Protein AF-A0A932WVR6-F1 (afdb_monomer_lite)

Radius of gyration: 29.03 Å; chains: 1; bounding box: 60×65×98 Å

Structure (mmCIF, N/CA/C/O backbone):
data_AF-A0A932WVR6-F1
#
_entry.id   AF-A0A932WVR6-F1
#
loop_
_atom_site.group_PDB
_atom_site.id
_atom_site.type_symbol
_atom_site.label_atom_id
_atom_site.label_alt_id
_atom_site.label_comp_id
_atom_site.label_asym_id
_atom_site.label_entity_id
_atom_site.label_seq_id
_atom_site.pdbx_PDB_ins_code
_atom_site.Cartn_x
_atom_site.Cartn_y
_atom_site.Cartn_z
_atom_site.occupancy
_atom_site.B_iso_or_equiv
_atom_site.auth_seq_id
_atom_site.auth_comp_id
_atom_site.auth_asym_id
_atom_site.auth_atom_id
_atom_site.pdbx_PDB_model_num
ATOM 1 N N . MET A 1 1 ? 18.667 1.921 -13.190 1.00 53.38 1 MET A N 1
ATOM 2 C CA . MET A 1 1 ? 18.224 1.154 -12.006 1.00 53.38 1 MET A CA 1
ATOM 3 C C . MET A 1 1 ? 18.936 1.727 -10.796 1.00 53.38 1 MET A C 1
ATOM 5 O O . MET A 1 1 ? 20.149 1.883 -10.899 1.00 53.38 1 MET A O 1
ATOM 9 N N . PRO A 1 2 ? 18.222 2.074 -9.715 1.00 56.53 2 PRO A N 1
ATOM 10 C CA . PRO A 1 2 ? 18.855 2.521 -8.479 1.00 56.53 2 PRO A CA 1
ATOM 11 C C . PRO A 1 2 ? 19.775 1.428 -7.937 1.00 56.53 2 PRO A C 1
ATOM 13 O O . PRO A 1 2 ? 19.520 0.239 -8.144 1.00 56.53 2 PRO A O 1
ATOM 16 N N . ASP A 1 3 ? 20.843 1.837 -7.265 1.00 74.94 3 ASP A N 1
ATOM 17 C CA . ASP A 1 3 ? 21.769 0.916 -6.619 1.00 74.94 3 ASP A CA 1
ATOM 18 C C . ASP A 1 3 ? 21.007 0.084 -5.561 1.00 74.94 3 ASP A C 1
ATOM 20 O O . ASP A 1 3 ? 20.320 0.667 -4.712 1.00 74.94 3 ASP A O 1
ATOM 24 N N . PRO A 1 4 ? 21.080 -1.261 -5.588 1.00 70.38 4 PRO A N 1
ATOM 25 C CA . PRO A 1 4 ? 20.422 -2.109 -4.592 1.00 70.38 4 PRO A CA 1
ATOM 26 C C . PRO A 1 4 ? 20.816 -1.760 -3.149 1.00 70.38 4 PRO A C 1
ATOM 28 O O . PRO A 1 4 ? 20.005 -1.935 -2.236 1.00 70.38 4 PRO A O 1
ATOM 31 N N . VAL A 1 5 ? 22.019 -1.220 -2.933 1.00 74.00 5 VAL A N 1
ATOM 32 C CA . VAL A 1 5 ? 22.480 -0.776 -1.611 1.00 74.00 5 VAL A CA 1
ATOM 33 C C . VAL A 1 5 ? 21.670 0.427 -1.118 1.00 74.00 5 VAL A C 1
ATOM 35 O O . VAL A 1 5 ? 21.310 0.487 0.060 1.00 74.00 5 VAL A O 1
ATOM 38 N N . LEU A 1 6 ? 21.316 1.359 -2.008 1.00 67.69 6 LEU A N 1
ATOM 39 C CA . LEU A 1 6 ? 20.491 2.521 -1.658 1.00 67.69 6 LEU A CA 1
ATOM 40 C C . LEU A 1 6 ? 19.065 2.102 -1.287 1.00 67.69 6 LEU A C 1
ATOM 42 O O . LEU A 1 6 ? 18.515 2.614 -0.313 1.00 67.69 6 LEU A O 1
ATOM 46 N N . PHE A 1 7 ? 18.499 1.121 -1.993 1.00 66.38 7 PHE A N 1
ATOM 47 C CA . PHE A 1 7 ? 17.192 0.556 -1.645 1.00 66.38 7 PHE A CA 1
ATOM 48 C C . PHE A 1 7 ? 17.199 -0.142 -0.283 1.00 66.38 7 PHE A C 1
ATOM 50 O O . PHE A 1 7 ? 16.292 0.071 0.520 1.00 66.38 7 PHE A O 1
ATOM 57 N N . ALA A 1 8 ? 18.227 -0.945 0.004 1.00 70.56 8 ALA A N 1
ATOM 58 C CA . ALA A 1 8 ? 18.354 -1.612 1.297 1.00 70.56 8 ALA A CA 1
ATOM 59 C C . ALA A 1 8 ? 18.471 -0.595 2.446 1.00 70.56 8 ALA A C 1
ATOM 61 O O . ALA A 1 8 ? 17.771 -0.716 3.452 1.00 70.56 8 ALA A O 1
ATOM 62 N N . LYS A 1 9 ? 19.289 0.451 2.263 1.00 72.75 9 LYS A N 1
ATOM 63 C CA . LYS A 1 9 ? 19.462 1.539 3.239 1.00 72.75 9 LYS A CA 1
ATOM 64 C C . LYS A 1 9 ? 18.160 2.302 3.491 1.00 72.75 9 LYS A C 1
ATOM 66 O O . LYS A 1 9 ? 17.855 2.674 4.624 1.00 72.75 9 LYS A O 1
ATOM 71 N N . ALA A 1 10 ? 17.381 2.514 2.440 1.00 66.06 10 ALA A N 1
ATOM 72 C CA . ALA A 1 10 ? 16.089 3.162 2.536 1.00 66.06 10 ALA A CA 1
ATOM 73 C C . ALA A 1 10 ? 15.056 2.329 3.296 1.00 66.06 10 ALA A C 1
ATOM 75 O O . ALA A 1 10 ? 14.390 2.843 4.193 1.00 66.06 10 ALA A O 1
ATOM 76 N N . MET A 1 11 ? 14.971 1.035 2.981 1.00 69.56 11 MET A N 1
ATOM 77 C CA . MET A 1 11 ? 14.096 0.096 3.681 1.00 69.56 11 MET A CA 1
ATOM 78 C C . MET A 1 11 ? 14.458 0.007 5.165 1.00 69.56 11 MET A C 1
ATOM 80 O O . MET A 1 11 ? 13.567 0.041 6.014 1.00 69.56 11 MET A O 1
ATOM 84 N N . SER A 1 12 ? 15.755 -0.033 5.501 1.00 70.31 12 SER A N 1
ATOM 85 C CA . SER A 1 12 ? 16.186 -0.042 6.901 1.00 70.31 12 SER A CA 1
ATOM 86 C C . SER A 1 12 ? 15.841 1.263 7.616 1.00 70.31 12 SER A C 1
ATOM 88 O O . SER A 1 12 ? 15.356 1.226 8.742 1.00 70.31 12 SER A O 1
ATOM 90 N N . ALA A 1 13 ? 16.036 2.417 6.969 1.00 71.50 13 ALA A N 1
ATOM 91 C CA . ALA A 1 13 ? 15.718 3.712 7.567 1.00 71.50 13 ALA A CA 1
ATOM 92 C C . ALA A 1 13 ? 14.209 3.877 7.811 1.00 71.50 13 ALA A C 1
ATOM 94 O O . ALA A 1 13 ? 13.805 4.281 8.901 1.00 71.50 13 ALA A O 1
ATOM 95 N N . ALA A 1 14 ? 13.379 3.502 6.833 1.00 64.62 14 ALA A N 1
ATOM 96 C CA . ALA A 1 14 ? 11.925 3.515 6.967 1.00 64.62 14 ALA A CA 1
ATOM 97 C C . ALA A 1 14 ? 11.450 2.552 8.069 1.00 64.62 14 ALA A C 1
ATOM 99 O O . ALA A 1 14 ? 10.631 2.930 8.908 1.00 64.62 14 ALA A O 1
ATOM 100 N N . GLY A 1 15 ? 12.019 1.342 8.126 1.00 68.06 15 GLY A N 1
ATOM 101 C CA . GLY A 1 15 ? 11.718 0.359 9.168 1.00 68.06 15 GLY A CA 1
ATOM 102 C C . GLY A 1 15 ? 12.066 0.857 10.573 1.00 68.06 15 GLY A C 1
ATOM 103 O O . GLY A 1 15 ? 11.244 0.745 11.483 1.00 68.06 15 GLY A O 1
ATOM 104 N N . VAL A 1 16 ? 13.243 1.470 10.745 1.00 73.44 16 VAL A N 1
ATOM 105 C CA . VAL A 1 16 ? 13.668 2.061 12.026 1.00 73.44 16 VAL A CA 1
ATOM 106 C C . VAL A 1 16 ? 12.760 3.226 12.426 1.00 73.44 16 VAL A C 1
ATOM 108 O O . VAL A 1 16 ? 12.344 3.295 13.582 1.00 73.44 16 VAL A O 1
ATOM 111 N N . ALA A 1 17 ? 12.394 4.106 11.488 1.00 69.19 17 ALA A N 1
ATOM 112 C CA . ALA A 1 17 ? 11.488 5.223 11.759 1.00 69.19 17 ALA A CA 1
ATOM 113 C C . ALA A 1 17 ? 10.092 4.740 12.193 1.00 69.19 17 ALA A C 1
ATOM 115 O O . ALA A 1 17 ? 9.565 5.217 13.200 1.00 69.19 17 ALA A O 1
ATOM 116 N N . CYS A 1 18 ? 9.522 3.750 11.495 1.00 63.56 18 CYS A N 1
ATOM 117 C CA . CYS A 1 18 ? 8.261 3.117 11.887 1.00 63.56 18 CYS A CA 1
ATOM 118 C C . CYS A 1 18 ? 8.351 2.474 13.276 1.00 63.56 18 CYS A C 1
ATOM 120 O O . CYS A 1 18 ? 7.469 2.696 14.106 1.00 63.56 18 CYS A O 1
ATOM 122 N N . ALA A 1 19 ? 9.412 1.710 13.548 1.00 67.50 19 ALA A N 1
ATOM 123 C CA . ALA A 1 19 ? 9.608 1.061 14.842 1.00 67.50 19 ALA A CA 1
ATOM 124 C C . ALA A 1 19 ? 9.711 2.085 15.985 1.00 67.50 19 ALA A C 1
ATOM 126 O O . ALA A 1 19 ? 9.076 1.903 17.023 1.00 67.50 19 ALA A O 1
ATOM 127 N N . ALA A 1 20 ? 10.444 3.183 15.780 1.00 73.81 20 ALA A N 1
ATOM 128 C CA . ALA A 1 20 ? 10.580 4.257 16.761 1.00 73.81 20 ALA A CA 1
ATOM 129 C C . ALA A 1 20 ? 9.245 4.972 17.037 1.00 73.81 20 ALA A C 1
ATOM 131 O O . ALA A 1 20 ? 8.898 5.196 18.196 1.00 73.81 20 ALA A O 1
ATOM 132 N N . LEU A 1 21 ? 8.466 5.276 15.993 1.00 66.44 21 LEU A N 1
ATOM 133 C CA . LEU A 1 21 ? 7.131 5.878 16.120 1.00 66.44 21 LEU A CA 1
ATOM 134 C C . LEU A 1 21 ? 6.168 4.981 16.889 1.00 66.44 21 LEU A C 1
ATOM 136 O O . LEU A 1 21 ? 5.463 5.438 17.784 1.00 66.44 21 LEU A O 1
ATOM 140 N N . ILE A 1 22 ? 6.157 3.695 16.558 1.00 65.75 22 ILE A N 1
ATOM 141 C CA . ILE A 1 22 ? 5.319 2.719 17.243 1.00 65.75 22 ILE A CA 1
ATOM 142 C C . ILE A 1 22 ? 5.739 2.588 18.710 1.00 65.75 22 ILE A C 1
ATOM 144 O O . ILE A 1 22 ? 4.880 2.609 19.589 1.00 65.75 22 ILE A O 1
ATOM 148 N N . ALA A 1 23 ? 7.042 2.499 18.991 1.00 70.44 23 ALA A N 1
ATOM 149 C CA . ALA A 1 23 ? 7.550 2.455 20.358 1.00 70.44 23 ALA A CA 1
ATOM 150 C C . ALA A 1 23 ? 7.129 3.705 21.150 1.00 70.44 23 ALA A C 1
ATOM 152 O O . ALA A 1 23 ? 6.672 3.581 22.284 1.00 70.44 23 ALA A O 1
ATOM 153 N N . ALA A 1 24 ? 7.194 4.889 20.536 1.00 74.38 24 ALA A N 1
ATOM 154 C CA . ALA A 1 24 ? 6.732 6.137 21.141 1.00 74.38 24 ALA A CA 1
ATOM 155 C C . ALA A 1 24 ? 5.212 6.165 21.392 1.00 74.38 24 ALA A C 1
ATOM 157 O O . ALA A 1 24 ? 4.759 6.746 22.373 1.00 74.38 24 ALA A O 1
ATOM 158 N N . LEU A 1 25 ? 4.406 5.518 20.545 1.00 66.25 25 LEU A N 1
ATOM 159 C CA . LEU A 1 25 ? 2.962 5.397 20.771 1.00 66.25 25 LEU A CA 1
ATOM 160 C C . LEU A 1 25 ? 2.634 4.404 21.895 1.00 66.25 25 LEU A C 1
ATOM 162 O O . LEU A 1 25 ? 1.700 4.639 22.659 1.00 66.25 25 LEU A O 1
ATOM 166 N N . LEU A 1 26 ? 3.413 3.327 22.033 1.00 68.88 26 LEU A N 1
ATOM 167 C CA . LEU A 1 26 ? 3.235 2.324 23.089 1.00 68.88 26 LEU A CA 1
ATOM 168 C C . LEU A 1 26 ? 3.606 2.845 24.485 1.00 68.88 26 LEU A C 1
ATOM 170 O O . LEU A 1 26 ? 3.077 2.349 25.480 1.00 68.88 26 LEU A O 1
ATOM 174 N N . THR A 1 27 ? 4.480 3.850 24.593 1.00 78.12 27 THR A N 1
ATOM 175 C CA . THR A 1 27 ? 4.815 4.460 25.892 1.00 78.12 27 THR A CA 1
ATOM 176 C C . THR A 1 27 ? 3.699 5.356 26.436 1.00 78.12 27 THR A C 1
ATOM 178 O O . THR A 1 27 ? 3.679 5.653 27.636 1.00 78.12 27 THR A O 1
ATOM 181 N N . TRP A 1 28 ? 2.715 5.737 25.613 1.00 70.25 28 TRP A N 1
ATOM 182 C CA . TRP A 1 28 ? 1.554 6.495 26.072 1.00 70.25 28 TRP A CA 1
ATOM 183 C C . TRP A 1 28 ? 0.502 5.589 26.725 1.00 70.25 28 TRP A C 1
ATOM 185 O O . TRP A 1 28 ? -0.369 5.019 26.080 1.00 70.25 28 TRP A O 1
ATOM 195 N N . LYS A 1 29 ? 0.542 5.519 28.061 1.00 66.56 29 LYS A N 1
ATOM 196 C CA . LYS A 1 29 ? -0.301 4.659 28.918 1.00 66.56 29 LYS A CA 1
ATOM 197 C C . LYS A 1 29 ? -1.814 4.969 28.942 1.00 66.56 29 LYS A C 1
ATOM 199 O O . LYS A 1 29 ? -2.512 4.472 29.822 1.00 66.56 29 LYS A O 1
ATOM 204 N N . LYS A 1 30 ? -2.352 5.807 28.050 1.00 73.56 30 LYS A N 1
ATOM 205 C CA . LYS A 1 30 ? -3.787 6.151 28.069 1.00 73.56 30 LYS A CA 1
ATOM 206 C C . LYS A 1 30 ? -4.572 5.196 27.162 1.00 73.56 30 LYS A C 1
ATOM 208 O O . LYS A 1 30 ? -4.149 5.003 26.025 1.00 73.56 30 LYS A O 1
ATOM 213 N N . PRO A 1 31 ? -5.722 4.647 27.603 1.00 62.12 31 PRO A N 1
ATOM 214 C CA . PRO A 1 31 ? -6.572 3.828 26.746 1.00 62.12 31 PRO A CA 1
ATOM 215 C C . PRO A 1 31 ? -7.076 4.689 25.582 1.00 62.12 31 PRO A C 1
ATOM 217 O O . PRO A 1 31 ? -7.923 5.570 25.740 1.00 62.12 31 PRO A O 1
ATOM 220 N N . ALA A 1 32 ? -6.482 4.496 24.410 1.00 66.81 32 ALA A N 1
ATOM 221 C CA . ALA A 1 32 ? -6.856 5.202 23.200 1.00 66.81 32 ALA A CA 1
ATOM 222 C C . ALA A 1 32 ? -8.046 4.480 22.557 1.00 66.81 32 ALA A C 1
ATOM 224 O O . ALA A 1 32 ? -7.969 3.291 22.262 1.00 66.81 32 ALA A O 1
ATOM 225 N N . GLY A 1 33 ? -9.153 5.195 22.332 1.00 79.50 33 GLY A N 1
ATOM 226 C CA . GLY A 1 33 ? -10.259 4.666 21.531 1.00 79.50 33 GLY A CA 1
ATOM 227 C C . GLY A 1 33 ? -9.806 4.317 20.106 1.00 79.50 33 GLY A C 1
ATOM 228 O O . GLY A 1 33 ? -8.841 4.898 19.604 1.00 79.50 33 GLY A O 1
ATOM 229 N N . ALA A 1 34 ? -10.526 3.410 19.437 1.00 75.19 34 ALA A N 1
ATOM 230 C CA . ALA A 1 34 ? -10.179 2.881 18.108 1.00 75.19 34 ALA A CA 1
ATOM 231 C C . ALA A 1 34 ? -9.923 3.964 17.036 1.00 75.19 34 ALA A C 1
ATOM 233 O O . ALA A 1 34 ? -9.084 3.798 16.151 1.00 75.19 34 ALA A O 1
ATOM 234 N N . LEU A 1 35 ? -10.602 5.111 17.136 1.00 79.94 35 LEU A N 1
ATOM 235 C CA . LEU A 1 35 ? -10.372 6.239 16.234 1.00 79.94 35 LEU A CA 1
ATOM 236 C C . LEU A 1 35 ? -8.988 6.876 16.446 1.00 79.94 35 LEU A C 1
ATOM 238 O O . LEU A 1 35 ? -8.297 7.184 15.480 1.00 79.94 35 LEU A O 1
ATOM 242 N N . ARG A 1 36 ? -8.551 7.047 17.702 1.00 80.44 36 ARG A N 1
ATOM 243 C CA . ARG A 1 36 ? -7.244 7.645 18.024 1.00 80.44 36 ARG A CA 1
ATOM 244 C C . ARG A 1 36 ? -6.095 6.764 17.558 1.00 80.44 36 ARG A C 1
ATOM 246 O O . ARG A 1 36 ? -5.129 7.287 17.012 1.00 80.44 36 ARG A O 1
ATOM 253 N N . THR A 1 37 ? -6.201 5.452 17.758 1.00 77.88 37 THR A N 1
ATOM 254 C CA . THR A 1 37 ? -5.181 4.506 17.287 1.00 77.88 37 THR A CA 1
ATOM 255 C C . THR A 1 37 ? -5.092 4.509 15.764 1.00 77.88 37 THR A C 1
ATOM 257 O O . THR A 1 37 ? -3.989 4.528 15.225 1.00 77.88 37 THR A O 1
ATOM 260 N N . SER A 1 38 ? -6.230 4.592 15.073 1.00 79.81 38 SER A N 1
ATOM 261 C CA . SER A 1 38 ? -6.277 4.666 13.608 1.00 79.81 38 SER A CA 1
ATOM 262 C C . SER A 1 38 ? -5.669 5.964 13.073 1.00 79.81 38 SER A C 1
ATOM 264 O O . SER A 1 38 ? -4.825 5.920 12.182 1.00 79.81 38 SER A O 1
ATOM 266 N N . VAL A 1 39 ? -6.001 7.117 13.667 1.00 82.06 39 VAL A N 1
ATOM 267 C CA . VAL A 1 39 ? -5.382 8.406 13.307 1.00 82.06 39 VAL A CA 1
ATOM 268 C C . VAL A 1 39 ? -3.874 8.378 13.555 1.00 82.06 39 VAL A C 1
ATOM 270 O O . VAL A 1 39 ? -3.107 8.785 12.686 1.00 82.06 39 VAL A O 1
ATOM 273 N N . ALA A 1 40 ? -3.431 7.858 14.703 1.00 81.25 40 ALA A N 1
ATOM 274 C CA . ALA A 1 40 ? -2.008 7.719 15.003 1.00 81.25 40 ALA A CA 1
ATOM 275 C C . ALA A 1 40 ? -1.298 6.818 13.980 1.00 81.25 40 ALA A C 1
ATOM 277 O O . ALA A 1 40 ? -0.191 7.134 13.545 1.00 81.25 40 ALA A O 1
ATOM 278 N N . HIS A 1 41 ? -1.954 5.741 13.541 1.00 77.38 41 HIS A N 1
ATOM 279 C CA . HIS A 1 41 ? -1.432 4.861 12.504 1.00 77.38 41 HIS A CA 1
ATOM 280 C C . HIS A 1 41 ? -1.295 5.585 11.156 1.00 77.38 41 HIS A C 1
ATOM 282 O O . HIS A 1 41 ? -0.214 5.566 10.566 1.00 77.38 41 HIS A O 1
ATOM 288 N N . CYS A 1 42 ? -2.327 6.306 10.709 1.00 81.25 42 CYS A N 1
ATOM 289 C CA . CYS A 1 42 ? -2.268 7.116 9.489 1.00 81.25 42 CYS A CA 1
ATOM 290 C C . CYS A 1 42 ? -1.150 8.168 9.552 1.00 81.25 42 CYS A C 1
ATOM 292 O O . CYS A 1 42 ? -0.377 8.297 8.604 1.00 81.25 42 CYS A O 1
ATOM 294 N N . LEU A 1 43 ? -1.011 8.875 10.679 1.00 82.56 43 LEU A N 1
ATOM 295 C CA . LEU A 1 43 ? 0.066 9.849 10.879 1.00 82.56 43 LEU A CA 1
ATOM 296 C C . LEU A 1 43 ? 1.445 9.187 10.836 1.00 82.56 43 LEU A C 1
ATOM 298 O O . LEU A 1 43 ? 2.360 9.724 10.214 1.00 82.56 43 LEU A O 1
ATOM 302 N N . SER A 1 44 ? 1.590 8.005 11.442 1.00 78.06 44 SER A N 1
ATOM 303 C CA . SER A 1 44 ? 2.847 7.256 11.410 1.00 78.06 44 SER A CA 1
ATOM 304 C C . SER A 1 44 ? 3.225 6.814 9.992 1.00 78.06 44 SER A C 1
ATOM 306 O O . SER A 1 44 ? 4.393 6.917 9.627 1.00 78.06 44 SER A O 1
ATOM 308 N N . LEU A 1 45 ? 2.249 6.410 9.168 1.00 77.00 45 LEU A N 1
ATOM 309 C CA . LEU A 1 45 ? 2.461 6.049 7.763 1.00 77.00 45 LEU A CA 1
ATOM 310 C C . LEU A 1 45 ? 2.902 7.255 6.930 1.00 77.00 45 LEU A C 1
ATOM 312 O O . LEU A 1 45 ? 3.875 7.161 6.185 1.00 77.00 45 LEU A O 1
ATOM 316 N N . VAL A 1 46 ? 2.220 8.394 7.083 1.00 81.75 46 VAL A N 1
ATOM 317 C CA . VAL A 1 46 ? 2.571 9.635 6.375 1.00 81.75 46 VAL A CA 1
ATOM 318 C C . VAL A 1 46 ? 3.970 10.099 6.773 1.00 81.75 46 VAL A C 1
ATOM 320 O O . VAL A 1 46 ? 4.782 10.427 5.909 1.00 81.75 46 VAL A O 1
ATOM 323 N N . LEU A 1 47 ? 4.292 10.078 8.067 1.00 81.38 47 LEU A N 1
ATOM 324 C CA . LEU A 1 47 ? 5.606 10.491 8.551 1.00 81.38 47 LEU A CA 1
ATOM 325 C C . LEU A 1 47 ? 6.712 9.540 8.075 1.00 81.38 47 LEU A C 1
ATOM 327 O O . LEU A 1 47 ? 7.747 10.002 7.597 1.00 81.38 47 LEU A O 1
ATOM 331 N N . ALA A 1 48 ? 6.482 8.226 8.131 1.00 76.75 48 ALA A N 1
ATOM 332 C CA . ALA A 1 48 ? 7.416 7.234 7.605 1.00 76.75 48 ALA A CA 1
ATOM 333 C C . ALA A 1 48 ? 7.650 7.409 6.097 1.00 76.75 48 ALA A C 1
ATOM 335 O O . ALA A 1 48 ? 8.790 7.314 5.644 1.00 76.75 48 ALA A O 1
ATOM 336 N N . MET A 1 49 ? 6.603 7.730 5.331 1.00 79.38 49 MET A N 1
ATOM 337 C CA . MET A 1 49 ? 6.719 8.054 3.910 1.00 79.38 49 MET A CA 1
ATOM 338 C C . MET A 1 49 ? 7.583 9.300 3.689 1.00 79.38 49 MET A C 1
ATOM 340 O O . MET A 1 49 ? 8.515 9.243 2.893 1.00 79.38 49 MET A O 1
ATOM 344 N N . VAL A 1 50 ? 7.316 10.408 4.389 1.00 82.88 50 VAL A N 1
ATOM 345 C CA . VAL A 1 50 ? 8.090 11.656 4.242 1.00 82.88 50 VAL A CA 1
ATOM 346 C C . VAL A 1 50 ? 9.565 11.428 4.574 1.00 82.88 50 VAL A C 1
ATOM 348 O O . VAL A 1 50 ? 10.439 11.824 3.802 1.00 82.88 50 VAL A O 1
ATOM 351 N N . VAL A 1 51 ? 9.849 10.738 5.683 1.00 79.88 51 VAL A N 1
ATOM 352 C CA . VAL A 1 51 ? 11.218 10.387 6.088 1.00 79.88 51 VAL A CA 1
ATOM 353 C C . VAL A 1 51 ? 11.872 9.466 5.057 1.00 79.88 51 VAL A C 1
ATOM 355 O O . VAL A 1 51 ? 13.017 9.699 4.676 1.00 79.88 51 VAL A O 1
ATOM 358 N N . GLY A 1 52 ? 11.151 8.458 4.562 1.00 75.19 52 GLY A N 1
ATOM 359 C CA . GLY A 1 52 ? 11.627 7.562 3.511 1.00 75.19 52 GLY A CA 1
ATOM 360 C C . GLY A 1 52 ? 11.999 8.321 2.239 1.00 75.19 52 GLY A C 1
ATOM 361 O O . GLY A 1 52 ? 13.124 8.190 1.759 1.00 75.19 52 GLY A O 1
ATOM 362 N N . CYS A 1 53 ? 11.103 9.177 1.740 1.00 82.00 53 CYS A N 1
ATOM 363 C CA . CYS A 1 53 ? 11.350 10.018 0.570 1.00 82.00 53 CYS A CA 1
ATOM 364 C C . CYS A 1 53 ? 12.566 10.928 0.766 1.00 82.00 53 CYS A C 1
ATOM 366 O O . CYS A 1 53 ? 13.399 11.030 -0.134 1.00 82.00 53 CYS A O 1
ATOM 368 N N . TYR A 1 54 ? 12.708 11.534 1.948 1.00 85.25 54 TYR A N 1
ATOM 369 C CA . TYR A 1 54 ? 13.854 12.378 2.278 1.00 85.25 54 TYR A CA 1
ATOM 370 C C . TYR A 1 54 ? 15.174 11.591 2.274 1.00 85.25 54 TYR A C 1
ATOM 372 O O . TYR A 1 54 ? 16.133 11.994 1.617 1.00 85.25 54 TYR A O 1
ATOM 380 N N . VAL A 1 55 ? 15.220 10.432 2.941 1.00 79.25 55 VAL A N 1
ATOM 381 C CA . VAL A 1 55 ? 16.422 9.578 3.012 1.00 79.25 55 VAL A CA 1
ATOM 382 C C . VAL A 1 55 ? 16.823 9.053 1.634 1.00 79.25 55 VAL A C 1
ATOM 384 O O . VAL A 1 55 ? 18.010 8.999 1.314 1.00 79.25 55 VAL A O 1
ATOM 387 N N . LEU A 1 56 ? 15.843 8.686 0.810 1.00 73.75 56 LEU A N 1
ATOM 388 C CA . LEU A 1 56 ? 16.056 8.248 -0.568 1.00 73.75 56 LEU A CA 1
ATOM 389 C C . LEU A 1 56 ? 16.384 9.400 -1.525 1.00 73.75 56 LEU A C 1
ATOM 391 O O . LEU A 1 56 ? 16.751 9.134 -2.667 1.00 73.75 56 LEU A O 1
ATOM 395 N N . SER A 1 57 ? 16.234 10.656 -1.087 1.00 84.25 57 SER A N 1
ATOM 396 C CA . SER A 1 57 ? 16.257 11.832 -1.966 1.00 84.25 57 SER A CA 1
ATOM 397 C C . SER A 1 57 ? 15.314 11.671 -3.170 1.00 84.25 57 SER A C 1
ATOM 399 O O . SER A 1 57 ? 15.617 12.110 -4.281 1.00 84.25 57 SER A O 1
ATOM 401 N N . LEU A 1 58 ? 14.168 11.011 -2.953 1.00 82.75 58 LEU A N 1
ATOM 402 C CA . LEU A 1 58 ? 13.134 10.834 -3.968 1.00 82.75 58 LEU A CA 1
ATOM 403 C C . LEU A 1 58 ? 12.480 12.183 -4.239 1.00 82.75 58 LEU A C 1
ATOM 405 O O . LEU A 1 58 ? 11.819 12.766 -3.379 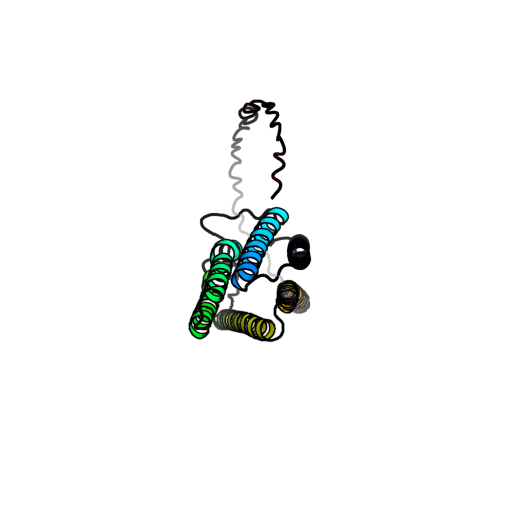1.00 82.75 58 LEU A O 1
ATOM 409 N N . THR A 1 59 ? 12.653 12.663 -5.461 1.00 89.25 59 THR A N 1
ATOM 410 C CA . THR A 1 59 ? 11.910 13.802 -5.984 1.00 89.25 59 THR A CA 1
ATOM 411 C C . THR A 1 59 ? 10.572 13.289 -6.494 1.00 89.25 59 THR A C 1
ATOM 413 O O . THR A 1 59 ? 10.498 12.612 -7.513 1.00 89.25 59 THR A O 1
ATOM 416 N N . LEU A 1 60 ? 9.508 13.578 -5.746 1.00 89.12 60 LEU A N 1
ATOM 417 C CA . LEU A 1 60 ? 8.139 13.311 -6.175 1.00 89.12 60 LEU A CA 1
ATOM 418 C C . LEU A 1 60 ? 7.779 14.297 -7.285 1.00 89.12 60 LEU A C 1
ATOM 420 O O . LEU A 1 60 ? 7.716 15.505 -7.050 1.00 89.12 60 LEU A O 1
ATOM 424 N N . HIS A 1 61 ? 7.550 13.783 -8.488 1.00 89.81 61 HIS A N 1
ATOM 425 C CA . HIS A 1 61 ? 7.164 14.604 -9.627 1.00 89.81 61 HIS A CA 1
ATOM 426 C C . HIS A 1 61 ? 5.642 14.670 -9.741 1.00 89.81 61 HIS A C 1
ATOM 428 O O . HIS A 1 61 ? 4.934 13.674 -9.578 1.00 89.81 61 HIS A O 1
ATOM 434 N N . TRP A 1 62 ? 5.137 15.860 -10.055 1.00 92.44 62 TRP A N 1
ATOM 435 C CA . TRP A 1 62 ? 3.753 16.059 -10.458 1.00 92.44 62 TRP A CA 1
ATOM 436 C C . TRP A 1 62 ? 3.735 16.600 -11.893 1.00 92.44 62 TRP A C 1
ATOM 438 O O . TRP A 1 62 ? 4.267 17.690 -12.114 1.00 92.44 62 TRP A O 1
ATOM 448 N N . PRO A 1 63 ? 3.160 15.881 -12.877 1.00 91.62 63 PRO A N 1
ATOM 449 C CA . PRO A 1 63 ? 2.429 14.609 -12.772 1.00 91.62 63 PRO A CA 1
ATOM 450 C C . PRO A 1 63 ? 3.341 13.386 -12.514 1.00 91.62 63 PRO A C 1
ATOM 452 O O . PRO A 1 63 ? 4.515 13.419 -12.886 1.00 91.62 63 PRO A O 1
ATOM 455 N N . PRO A 1 64 ? 2.818 12.293 -11.917 1.00 91.25 64 PRO A N 1
ATOM 456 C CA . PRO A 1 64 ? 3.626 11.135 -11.538 1.00 91.25 64 PRO A CA 1
ATOM 457 C C . PRO A 1 64 ? 4.063 10.326 -12.766 1.00 91.25 64 PRO A C 1
ATOM 459 O O . PRO A 1 64 ? 3.245 9.680 -13.434 1.00 91.25 64 PRO A O 1
ATOM 462 N N . GLN A 1 65 ? 5.362 10.345 -13.060 1.00 89.25 65 GLN A N 1
ATOM 463 C CA . GLN A 1 65 ? 5.907 9.706 -14.260 1.00 89.25 65 GLN A CA 1
ATOM 464 C C . GLN A 1 65 ? 6.204 8.223 -14.031 1.00 89.25 65 GLN A C 1
ATOM 466 O O . GLN A 1 65 ? 5.832 7.402 -14.870 1.00 89.25 65 GLN A O 1
ATOM 471 N N . ASP A 1 66 ? 6.775 7.871 -12.877 1.00 86.19 66 ASP A N 1
ATOM 472 C CA . ASP A 1 66 ? 7.161 6.497 -12.547 1.00 86.19 66 ASP A CA 1
ATOM 473 C C . ASP A 1 66 ? 6.058 5.745 -11.771 1.00 86.19 66 ASP A C 1
ATOM 475 O O . ASP A 1 66 ? 5.195 6.337 -11.116 1.00 86.19 66 ASP A O 1
ATOM 479 N N . GLY A 1 67 ? 6.090 4.413 -11.810 1.00 85.19 67 GLY A N 1
ATOM 480 C CA . GLY A 1 67 ? 5.212 3.559 -11.010 1.00 85.19 67 GLY A CA 1
ATOM 481 C C . GLY A 1 67 ? 5.406 3.777 -9.507 1.00 85.19 67 GLY A C 1
ATOM 482 O O . GLY A 1 67 ? 4.431 3.750 -8.756 1.00 85.19 67 GLY A O 1
ATOM 483 N N . LEU A 1 68 ? 6.639 4.068 -9.070 1.00 83.38 68 LEU A N 1
ATOM 484 C CA . LEU A 1 68 ? 6.932 4.405 -7.673 1.00 83.38 68 LEU A CA 1
ATOM 485 C C . LEU A 1 68 ? 6.254 5.714 -7.245 1.00 83.38 68 LEU A C 1
ATOM 487 O O . LEU A 1 68 ? 5.635 5.756 -6.182 1.00 83.38 68 LEU A O 1
ATOM 491 N N . ASP A 1 69 ? 6.300 6.749 -8.089 1.00 88.69 69 ASP A N 1
ATOM 492 C CA . ASP A 1 69 ? 5.630 8.025 -7.814 1.00 88.69 69 ASP A CA 1
ATOM 493 C C . ASP A 1 69 ? 4.125 7.816 -7.639 1.00 88.69 69 ASP A C 1
ATOM 495 O O . ASP A 1 69 ? 3.517 8.369 -6.728 1.00 88.69 69 ASP A O 1
ATOM 499 N N . ARG A 1 70 ? 3.512 6.959 -8.461 1.00 90.94 70 ARG A N 1
ATOM 500 C CA . ARG A 1 70 ? 2.074 6.650 -8.374 1.00 90.94 70 ARG A CA 1
ATOM 501 C C . ARG A 1 70 ? 1.724 5.813 -7.158 1.00 90.94 70 ARG A C 1
ATOM 503 O O . ARG A 1 70 ? 0.670 6.029 -6.560 1.00 90.94 70 ARG A O 1
ATOM 510 N N . LEU A 1 71 ? 2.593 4.881 -6.773 1.00 87.31 71 LEU A N 1
ATOM 511 C CA . LEU A 1 71 ? 2.437 4.146 -5.522 1.00 87.31 71 LEU A CA 1
ATOM 512 C C . LEU A 1 71 ? 2.366 5.125 -4.344 1.00 87.31 71 LEU A C 1
ATOM 514 O O . LEU A 1 71 ? 1.443 5.047 -3.538 1.00 87.31 71 LEU A O 1
ATOM 518 N N . LEU A 1 72 ? 3.315 6.060 -4.277 1.00 87.56 72 LEU A N 1
ATOM 519 C CA . LEU A 1 72 ? 3.460 6.995 -3.163 1.00 87.56 72 LEU A CA 1
ATOM 520 C C . LEU A 1 72 ? 2.417 8.121 -3.174 1.00 87.56 72 LEU A C 1
ATOM 522 O O . LEU A 1 72 ? 1.916 8.482 -2.114 1.00 87.56 72 LEU A O 1
ATOM 526 N N . LEU A 1 73 ? 2.068 8.668 -4.342 1.00 91.75 73 LEU A N 1
ATOM 527 C CA . LEU A 1 73 ? 1.139 9.801 -4.465 1.00 91.75 73 LEU A CA 1
ATOM 528 C C . LEU A 1 73 ? -0.330 9.393 -4.546 1.00 91.75 73 LEU A C 1
ATOM 530 O O . LEU A 1 73 ? -1.190 10.197 -4.201 1.00 91.75 73 LEU A O 1
ATOM 534 N N . ILE A 1 74 ? -0.637 8.190 -5.037 1.00 93.06 74 ILE A N 1
ATOM 535 C CA . ILE A 1 74 ? -2.021 7.783 -5.326 1.00 93.06 74 ILE A CA 1
ATOM 536 C C . ILE A 1 74 ? -2.423 6.603 -4.452 1.00 93.06 74 ILE A C 1
ATOM 538 O O . ILE A 1 74 ? -3.404 6.682 -3.713 1.00 93.06 74 ILE A O 1
ATOM 542 N N . VAL A 1 75 ? -1.670 5.503 -4.517 1.00 90.50 75 VAL A N 1
ATOM 543 C CA . VAL A 1 75 ? -2.068 4.256 -3.851 1.00 90.50 75 VAL A CA 1
ATOM 544 C C . VAL A 1 75 ? -1.952 4.390 -2.336 1.00 90.50 75 VAL A C 1
ATOM 546 O O . VAL A 1 75 ? -2.900 4.061 -1.629 1.00 90.50 75 VAL A O 1
ATOM 549 N N . LEU A 1 76 ? -0.833 4.903 -1.821 1.00 87.50 76 LEU A N 1
ATOM 550 C CA . LEU A 1 76 ? -0.605 4.993 -0.379 1.00 87.50 76 LEU A CA 1
ATOM 551 C C . LEU A 1 76 ? -1.606 5.931 0.330 1.00 87.50 76 LEU A C 1
ATOM 553 O O . LEU A 1 76 ? -2.180 5.508 1.338 1.00 87.50 76 LEU A O 1
ATOM 557 N N . PRO A 1 77 ? -1.915 7.137 -0.190 1.00 89.19 77 PRO A N 1
ATOM 558 C CA . PRO A 1 77 ? -2.952 7.985 0.391 1.00 89.19 77 PRO A CA 1
ATOM 559 C C . PRO A 1 77 ? -4.341 7.347 0.309 1.00 89.19 77 PRO A C 1
ATOM 561 O O . PRO A 1 77 ? -5.121 7.470 1.252 1.00 89.19 77 PRO A O 1
ATOM 564 N N . ALA A 1 78 ? -4.642 6.613 -0.770 1.00 92.38 78 ALA A N 1
ATOM 565 C CA . ALA A 1 78 ? -5.896 5.872 -0.884 1.00 92.38 78 ALA A CA 1
ATOM 566 C C . ALA A 1 78 ? -6.007 4.759 0.172 1.00 92.38 78 ALA A C 1
ATOM 568 O O . ALA A 1 78 ? -7.059 4.625 0.795 1.00 92.38 78 ALA A O 1
ATOM 569 N N . VAL A 1 79 ? -4.931 4.004 0.435 1.00 90.31 79 VAL A N 1
ATOM 570 C CA . VAL A 1 79 ? -4.899 3.015 1.530 1.00 90.31 79 VAL A CA 1
ATOM 571 C C . VAL A 1 79 ? -5.164 3.701 2.869 1.00 90.31 79 VAL A C 1
ATOM 573 O O . VAL A 1 79 ? -6.034 3.256 3.615 1.00 90.31 79 VAL A O 1
ATOM 576 N N . ALA A 1 80 ? -4.469 4.805 3.161 1.00 86.06 80 ALA A N 1
ATOM 577 C CA . ALA A 1 80 ? -4.657 5.540 4.411 1.00 86.06 80 ALA A CA 1
ATOM 578 C C . ALA A 1 80 ? -6.100 6.050 4.574 1.00 86.06 80 ALA A C 1
ATOM 580 O O . ALA A 1 80 ? -6.668 5.939 5.660 1.00 86.06 80 ALA A O 1
ATOM 581 N N . ALA A 1 81 ? -6.714 6.551 3.498 1.00 90.94 81 ALA A N 1
ATOM 582 C CA . ALA A 1 81 ? -8.108 6.982 3.502 1.00 90.94 81 ALA A CA 1
ATOM 583 C C . ALA A 1 81 ? -9.074 5.815 3.762 1.00 90.94 81 ALA A C 1
ATOM 585 O O . ALA A 1 81 ? -9.981 5.954 4.580 1.00 90.94 81 ALA A O 1
ATOM 586 N N . ILE A 1 82 ? -8.870 4.656 3.123 1.00 91.38 82 ILE A N 1
ATOM 587 C CA . ILE A 1 82 ? -9.699 3.460 3.352 1.00 91.38 82 ILE A CA 1
ATOM 588 C C . ILE A 1 82 ? -9.591 2.991 4.803 1.00 91.38 82 ILE A C 1
ATOM 590 O O . ILE A 1 82 ? -10.612 2.659 5.397 1.00 91.38 82 ILE A O 1
ATOM 594 N N . GLU A 1 83 ? -8.395 2.992 5.393 1.00 87.44 83 GLU A N 1
ATOM 595 C CA . GLU A 1 83 ? -8.218 2.617 6.801 1.00 87.44 83 GLU A CA 1
ATOM 596 C C . GLU A 1 83 ? -8.872 3.630 7.755 1.00 87.44 83 GLU A C 1
ATOM 598 O O . GLU A 1 83 ? -9.485 3.237 8.749 1.00 87.44 83 GLU A O 1
ATOM 603 N N . LEU A 1 84 ? -8.846 4.926 7.428 1.00 86.75 84 LEU A N 1
ATOM 604 C CA . LEU A 1 84 ? -9.567 5.946 8.195 1.00 86.75 84 LEU A CA 1
ATOM 605 C C . LEU A 1 84 ? -11.091 5.736 8.121 1.00 86.75 84 LEU A C 1
ATOM 607 O O . LEU A 1 84 ? -11.784 5.804 9.138 1.00 86.75 84 LEU A O 1
ATOM 611 N N . VAL A 1 85 ? -11.614 5.431 6.928 1.00 89.62 85 VAL A N 1
ATOM 612 C CA . VAL A 1 85 ? -13.029 5.080 6.724 1.00 89.62 85 VAL A CA 1
ATOM 613 C C . VAL A 1 85 ? -13.372 3.795 7.475 1.00 89.62 85 VAL A C 1
ATOM 615 O O . VAL A 1 85 ? -14.421 3.727 8.115 1.00 89.62 85 VAL A O 1
ATOM 618 N N . ALA A 1 86 ? -12.489 2.797 7.462 1.00 87.81 86 ALA A N 1
ATOM 619 C CA . ALA A 1 86 ? -12.672 1.544 8.186 1.00 87.81 86 ALA A CA 1
ATOM 620 C C . ALA A 1 86 ? -12.784 1.756 9.696 1.00 87.81 86 ALA A C 1
ATOM 622 O O . ALA A 1 86 ? -13.612 1.124 10.345 1.00 87.81 86 ALA A O 1
ATOM 623 N N . ALA A 1 87 ? -11.998 2.681 10.244 1.00 85.88 87 ALA A N 1
ATOM 624 C CA . ALA A 1 87 ? -12.058 3.045 11.653 1.00 85.88 87 ALA A CA 1
ATOM 625 C C . ALA A 1 87 ? -13.353 3.783 12.037 1.00 85.88 87 ALA A C 1
ATOM 627 O O . ALA A 1 87 ? -13.782 3.719 13.189 1.00 85.88 87 ALA A O 1
ATOM 628 N N . ALA A 1 88 ? -13.966 4.496 11.089 1.00 88.38 88 ALA A N 1
ATOM 629 C CA . ALA A 1 88 ? -15.170 5.295 11.315 1.00 88.38 88 ALA A CA 1
ATOM 630 C C . ALA A 1 88 ? -16.482 4.548 11.005 1.00 88.38 88 ALA A C 1
ATOM 632 O O . ALA A 1 88 ? -17.545 4.949 11.481 1.00 88.38 88 ALA A O 1
ATOM 633 N N . THR A 1 89 ? -16.439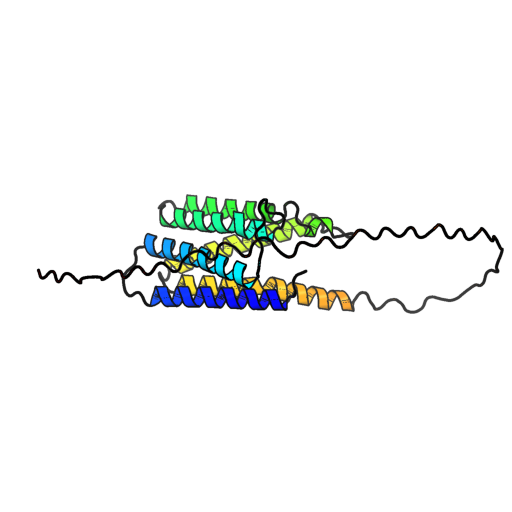 3.480 10.205 1.00 90.25 89 THR A N 1
ATOM 634 C CA . THR A 1 89 ? -17.635 2.798 9.686 1.00 90.25 89 THR A CA 1
ATOM 635 C C . THR A 1 89 ? -17.860 1.437 10.346 1.00 90.25 89 THR A C 1
ATOM 637 O O . THR A 1 89 ? -16.945 0.645 10.527 1.00 90.25 89 THR A O 1
ATOM 640 N N . LYS A 1 90 ? -19.119 1.142 10.701 1.00 86.38 90 LYS A N 1
ATOM 641 C CA . LYS A 1 90 ? -19.538 -0.156 11.262 1.00 86.38 90 LYS A CA 1
ATOM 642 C C . LYS A 1 90 ? -19.759 -1.277 10.227 1.00 86.38 90 LYS A C 1
ATOM 644 O O . LYS A 1 90 ? -19.492 -2.427 10.568 1.00 86.38 90 LYS A O 1
ATOM 649 N N . PRO A 1 91 ? -20.256 -1.036 8.991 1.00 90.38 91 PRO A N 1
ATOM 650 C CA . PRO A 1 91 ? -20.437 -2.129 8.040 1.00 90.38 91 PRO A CA 1
ATOM 651 C C . PRO A 1 91 ? -19.091 -2.582 7.459 1.00 90.38 91 PRO A C 1
ATOM 653 O O . PRO A 1 91 ? -18.605 -2.049 6.462 1.00 90.38 91 PRO A O 1
ATOM 656 N N . HIS A 1 92 ? -18.514 -3.626 8.055 1.00 88.50 92 HIS A N 1
ATOM 657 C CA . HIS A 1 92 ? -17.230 -4.195 7.631 1.00 88.50 92 HIS A CA 1
ATOM 658 C C . HIS A 1 92 ? -17.208 -4.655 6.163 1.00 88.50 92 HIS A C 1
ATOM 660 O O . HIS A 1 92 ? -16.152 -4.639 5.533 1.00 88.50 92 HIS A O 1
ATOM 666 N N . TRP A 1 93 ? -18.356 -5.034 5.590 1.00 94.50 93 TRP A N 1
ATOM 667 C CA . TRP A 1 93 ? -18.441 -5.457 4.188 1.00 94.50 93 TRP A CA 1
ATOM 668 C C . TRP A 1 93 ? -18.104 -4.320 3.210 1.00 94.50 93 TRP A C 1
ATOM 670 O O . TRP A 1 93 ? -17.434 -4.559 2.208 1.00 94.50 93 TRP A O 1
ATOM 680 N N . ALA A 1 94 ? -18.499 -3.078 3.517 1.00 93.06 94 ALA A N 1
ATOM 681 C CA . ALA A 1 94 ? -18.234 -1.923 2.660 1.00 93.06 94 ALA A CA 1
ATOM 682 C C . ALA A 1 94 ? -16.732 -1.603 2.615 1.00 93.06 94 ALA A C 1
ATOM 684 O O . ALA A 1 94 ? -16.167 -1.359 1.550 1.00 93.06 94 ALA A O 1
ATOM 685 N N . VAL A 1 95 ? -16.062 -1.699 3.766 1.00 92.44 95 VAL A N 1
ATOM 686 C CA . VAL A 1 95 ? -14.602 -1.569 3.875 1.00 92.44 95 VAL A CA 1
ATOM 687 C C . VAL A 1 95 ? -13.897 -2.652 3.064 1.00 92.44 95 VAL A C 1
ATOM 689 O O . VAL A 1 95 ? -12.933 -2.374 2.352 1.00 92.44 95 VAL A O 1
ATOM 692 N N . TRP A 1 96 ? -14.387 -3.889 3.140 1.00 94.31 96 TRP A N 1
ATOM 693 C CA . TRP A 1 96 ? -13.845 -4.998 2.362 1.00 94.31 96 TRP A CA 1
ATOM 694 C C . TRP A 1 96 ? -13.976 -4.782 0.854 1.00 94.31 96 TRP A C 1
ATOM 696 O O . TRP A 1 96 ? -13.023 -5.060 0.126 1.00 94.31 96 TRP A O 1
ATOM 706 N N . LEU A 1 97 ? -15.100 -4.232 0.388 1.00 94.31 97 LEU A N 1
ATOM 707 C CA . LEU A 1 97 ? -15.263 -3.864 -1.019 1.00 94.31 97 LEU A CA 1
ATOM 708 C C . LEU A 1 97 ? -14.299 -2.754 -1.442 1.00 94.31 97 LEU A C 1
ATOM 710 O O . LEU A 1 97 ? -13.695 -2.864 -2.507 1.00 94.31 97 LEU A O 1
ATOM 714 N N . LEU A 1 98 ? -14.104 -1.722 -0.614 1.00 93.62 98 LEU A N 1
ATOM 715 C CA . LEU A 1 98 ? -13.128 -0.661 -0.892 1.00 93.62 98 LEU A CA 1
ATOM 716 C C . LEU A 1 98 ? -11.706 -1.220 -1.001 1.00 93.62 98 LEU A C 1
ATOM 718 O O . LEU A 1 98 ? -10.996 -0.910 -1.958 1.00 93.62 98 LEU A O 1
ATOM 722 N N . ARG A 1 99 ? -11.315 -2.094 -0.067 1.00 93.31 99 ARG A N 1
ATOM 723 C CA . ARG A 1 99 ? -10.028 -2.801 -0.096 1.00 93.31 99 ARG A CA 1
ATOM 724 C C . ARG A 1 99 ? -9.881 -3.633 -1.374 1.00 93.31 99 ARG A C 1
ATOM 726 O O . ARG A 1 99 ? -8.911 -3.458 -2.107 1.00 93.31 99 ARG A O 1
ATOM 733 N N . ALA A 1 100 ? -10.859 -4.479 -1.698 1.00 89.88 100 ALA A N 1
ATOM 734 C CA . ALA A 1 100 ? -10.828 -5.307 -2.906 1.00 89.88 100 ALA A CA 1
ATOM 735 C C . ALA A 1 100 ? -10.751 -4.467 -4.195 1.00 89.88 100 ALA A C 1
ATOM 737 O O . ALA A 1 100 ? -9.969 -4.782 -5.094 1.00 89.88 100 ALA A O 1
ATOM 738 N N . CYS A 1 101 ? -11.511 -3.371 -4.260 1.00 93.94 101 CYS A N 1
ATOM 739 C CA . CYS A 1 101 ? -11.483 -2.430 -5.375 1.00 93.94 101 CYS A CA 1
ATOM 740 C C . CYS A 1 101 ? -10.094 -1.795 -5.531 1.00 93.94 101 CYS A C 1
ATOM 742 O O . CYS A 1 101 ? -9.517 -1.829 -6.619 1.00 93.94 101 CYS A O 1
ATOM 744 N N . LEU A 1 102 ? -9.503 -1.298 -4.437 1.00 93.00 102 LEU A N 1
ATOM 745 C CA . LEU A 1 102 ? -8.159 -0.729 -4.473 1.00 93.00 102 LEU A CA 1
ATOM 746 C C . LEU A 1 102 ? -7.112 -1.769 -4.893 1.00 93.00 102 LEU A C 1
ATOM 748 O O . LEU A 1 102 ? -6.274 -1.451 -5.730 1.00 93.00 102 LEU A O 1
ATOM 752 N N . ALA A 1 103 ? -7.174 -3.008 -4.392 1.00 89.62 103 ALA A N 1
ATOM 753 C CA . ALA A 1 103 ? -6.266 -4.078 -4.822 1.00 89.62 103 ALA A CA 1
ATOM 754 C C . ALA A 1 103 ? -6.363 -4.364 -6.326 1.00 89.62 103 ALA A C 1
ATOM 756 O O . ALA A 1 103 ? -5.335 -4.482 -6.997 1.00 89.62 103 ALA A O 1
ATOM 757 N N . ALA A 1 104 ? -7.583 -4.440 -6.863 1.00 88.19 104 ALA A N 1
ATOM 758 C CA . ALA A 1 104 ? -7.808 -4.691 -8.283 1.00 88.19 104 ALA A CA 1
ATOM 759 C C . ALA A 1 104 ? -7.262 -3.555 -9.167 1.00 88.19 104 ALA A C 1
ATOM 761 O O . ALA A 1 104 ? -6.697 -3.805 -10.235 1.00 88.19 104 ALA A O 1
ATOM 762 N N . VAL A 1 105 ? -7.402 -2.303 -8.722 1.00 92.81 105 VAL A N 1
ATOM 763 C CA . VAL A 1 105 ? -7.000 -1.122 -9.498 1.00 92.81 105 VAL A CA 1
ATOM 764 C C . VAL A 1 105 ? -5.516 -0.777 -9.310 1.00 92.81 105 VAL A C 1
ATOM 766 O O . VAL A 1 105 ? -4.884 -0.303 -10.257 1.00 92.81 105 VAL A O 1
ATOM 769 N N . ALA A 1 106 ? -4.924 -1.057 -8.145 1.00 89.62 106 ALA A N 1
ATOM 770 C CA . ALA A 1 106 ? -3.535 -0.716 -7.823 1.00 89.62 106 ALA A CA 1
ATOM 771 C C . ALA A 1 106 ? -2.551 -1.286 -8.848 1.00 89.62 106 ALA A C 1
ATOM 773 O O . ALA A 1 106 ? -1.698 -0.561 -9.354 1.00 89.62 106 ALA A O 1
ATOM 774 N N . GLY A 1 107 ? -2.720 -2.551 -9.235 1.00 84.81 107 GLY A N 1
ATOM 775 C CA . GLY A 1 107 ? -1.886 -3.170 -10.261 1.00 84.81 107 GLY A CA 1
ATOM 776 C C . GLY A 1 107 ? -1.911 -2.411 -11.593 1.00 84.81 107 GLY A C 1
ATOM 777 O O . GLY A 1 107 ? -0.870 -2.192 -12.212 1.00 84.81 107 GLY A O 1
ATOM 778 N N . ARG A 1 108 ? -3.092 -1.944 -12.012 1.00 87.50 108 ARG A N 1
ATOM 779 C CA . ARG A 1 108 ? -3.248 -1.150 -13.236 1.00 87.50 108 ARG A CA 1
ATOM 780 C C . ARG A 1 108 ? -2.629 0.239 -13.099 1.00 87.50 108 ARG A C 1
ATOM 782 O O . ARG A 1 108 ? -1.976 0.682 -14.039 1.00 87.50 108 ARG A O 1
ATOM 789 N N . ILE A 1 109 ? -2.799 0.905 -11.955 1.00 89.50 109 ILE A N 1
ATOM 790 C CA . ILE A 1 109 ? -2.190 2.219 -11.679 1.00 89.50 109 ILE A CA 1
ATOM 791 C C . ILE A 1 109 ? -0.660 2.131 -11.756 1.00 89.50 109 ILE A C 1
ATOM 793 O O . ILE A 1 109 ? -0.029 2.989 -12.378 1.00 89.50 109 ILE A O 1
ATOM 797 N N . LEU A 1 110 ? -0.084 1.081 -11.161 1.00 84.94 110 LEU A N 1
ATOM 798 C CA . LEU A 1 110 ? 1.361 0.855 -11.118 1.00 84.94 110 LEU A CA 1
ATOM 799 C C . LEU A 1 110 ? 1.945 0.484 -12.484 1.00 84.94 110 LEU A C 1
ATOM 801 O O . LEU A 1 110 ? 3.067 0.877 -12.789 1.00 84.94 110 LEU A O 1
ATOM 805 N N . LEU A 1 111 ? 1.197 -0.255 -13.307 1.00 83.31 111 LEU A N 1
ATOM 806 C CA . LEU A 1 111 ? 1.663 -0.680 -14.630 1.00 83.31 111 LEU A CA 1
ATOM 807 C C . LEU A 1 111 ? 1.457 0.354 -15.730 1.00 83.31 111 LEU A C 1
ATOM 809 O O . LEU A 1 111 ? 2.122 0.271 -16.765 1.00 83.31 111 LEU A O 1
ATOM 813 N N . HIS A 1 112 ? 0.529 1.292 -15.550 1.00 83.56 112 HIS A N 1
ATOM 814 C CA . HIS A 1 112 ? 0.239 2.296 -16.565 1.00 83.56 112 HIS A CA 1
ATOM 815 C C . HIS A 1 112 ? 1.538 3.043 -16.928 1.00 83.56 112 HIS A C 1
ATOM 817 O O . HIS A 1 112 ? 2.283 3.416 -16.033 1.00 83.56 112 HIS A O 1
ATOM 823 N N . ASN A 1 113 ? 1.868 3.228 -18.207 1.00 78.75 113 ASN A N 1
ATOM 824 C CA . ASN A 1 113 ? 3.086 3.925 -18.669 1.00 78.75 113 ASN A CA 1
ATOM 825 C C . ASN A 1 113 ? 4.394 3.574 -17.921 1.00 78.75 113 ASN A C 1
ATOM 827 O O . ASN A 1 113 ? 5.264 4.432 -17.789 1.00 78.75 113 ASN A O 1
ATOM 831 N N . SER A 1 114 ? 4.531 2.364 -17.366 1.00 75.69 114 SER A N 1
ATOM 832 C CA . SER A 1 114 ? 5.787 1.991 -16.717 1.00 75.69 114 SER A CA 1
ATOM 833 C C . SER A 1 114 ? 6.771 1.536 -17.789 1.00 75.69 114 SER A C 1
ATOM 835 O O . SER A 1 114 ? 6.444 0.716 -18.653 1.00 75.69 114 SER A O 1
ATOM 837 N N . SER A 1 115 ? 8.001 2.033 -17.708 1.00 69.38 115 SER A N 1
ATOM 838 C CA . SER A 1 115 ? 9.095 1.682 -18.623 1.00 69.38 115 SER A CA 1
ATOM 839 C C . SER A 1 115 ? 9.448 0.185 -18.606 1.00 69.38 115 SER A C 1
ATOM 841 O O . SER A 1 115 ? 10.117 -0.309 -19.515 1.00 69.38 115 SER A O 1
ATOM 843 N N . LEU A 1 116 ? 8.946 -0.568 -17.616 1.00 63.09 116 LEU A N 1
ATOM 844 C CA . LEU A 1 116 ? 9.031 -2.031 -17.551 1.00 63.09 116 LEU A CA 1
ATOM 845 C C . LEU A 1 116 ? 8.346 -2.715 -18.743 1.00 63.09 116 LEU A C 1
ATOM 847 O O . LEU A 1 116 ? 8.753 -3.815 -19.115 1.00 63.09 116 LEU A O 1
ATOM 851 N N . LEU A 1 117 ? 7.338 -2.079 -19.349 1.00 65.38 117 LEU A N 1
ATOM 852 C CA . LEU A 1 117 ? 6.651 -2.594 -20.536 1.00 65.38 117 LEU A CA 1
ATOM 853 C C . LEU A 1 117 ? 7.328 -2.155 -21.844 1.00 65.38 117 LEU A C 1
ATOM 855 O O . LEU A 1 117 ? 7.321 -2.913 -22.809 1.00 65.38 117 LEU A O 1
ATOM 859 N N . GLU A 1 118 ? 7.951 -0.975 -21.870 1.00 68.94 118 GLU A N 1
ATOM 860 C CA . GLU A 1 118 ? 8.580 -0.410 -23.077 1.00 68.94 118 GLU A CA 1
ATOM 861 C C . GLU A 1 118 ? 9.973 -0.997 -23.372 1.00 68.94 118 GLU A C 1
ATOM 863 O O . GLU A 1 118 ? 10.414 -1.006 -24.518 1.00 68.94 118 GLU A O 1
ATOM 868 N N . GLY A 1 119 ? 10.675 -1.516 -22.358 1.00 56.09 119 GLY A N 1
ATOM 869 C CA . GLY A 1 119 ? 12.093 -1.884 -22.465 1.00 56.09 119 GLY A CA 1
ATOM 870 C C . GLY A 1 119 ? 12.421 -3.314 -22.911 1.00 56.09 119 GLY A C 1
ATOM 871 O O . GLY A 1 119 ? 13.600 -3.647 -23.037 1.00 56.09 119 GLY A O 1
ATOM 872 N N . THR A 1 120 ? 11.440 -4.194 -23.128 1.00 56.19 120 THR A N 1
ATOM 873 C CA . THR A 1 120 ? 11.742 -5.588 -23.503 1.00 56.19 120 THR A CA 1
ATOM 874 C C . THR A 1 120 ? 11.611 -5.797 -25.005 1.00 56.19 120 THR A C 1
ATOM 876 O O . THR A 1 120 ? 10.524 -6.028 -25.518 1.00 56.19 120 THR A O 1
ATOM 879 N N . ALA A 1 121 ? 12.748 -5.828 -25.707 1.00 56.62 121 ALA A N 1
ATOM 880 C CA . ALA A 1 121 ? 12.842 -6.369 -27.069 1.00 56.62 121 ALA A CA 1
ATOM 881 C C . ALA A 1 121 ? 12.344 -7.834 -27.168 1.00 56.62 121 ALA A C 1
ATOM 883 O O . ALA A 1 121 ? 12.132 -8.346 -28.261 1.00 56.62 121 ALA A O 1
ATOM 884 N N . THR A 1 122 ? 12.139 -8.501 -26.023 1.00 62.19 122 THR A N 1
ATOM 885 C CA . THR A 1 122 ? 11.557 -9.842 -25.884 1.00 62.19 122 THR A CA 1
ATOM 886 C C . THR A 1 122 ? 10.153 -9.881 -25.272 1.00 62.19 122 THR A C 1
ATOM 888 O O . THR A 1 122 ? 9.649 -10.986 -25.129 1.00 62.19 122 THR A O 1
ATOM 891 N N . GLY A 1 123 ? 9.526 -8.740 -24.941 1.00 66.75 123 GLY A N 1
ATOM 892 C CA . GLY A 1 123 ? 8.126 -8.607 -24.501 1.00 66.75 123 GLY A CA 1
ATOM 893 C C . GLY A 1 123 ? 7.678 -9.531 -23.358 1.00 66.75 123 GLY A C 1
ATOM 894 O O . GLY A 1 123 ? 7.518 -10.733 -23.547 1.00 66.75 123 GLY A O 1
ATOM 895 N N . TRP A 1 124 ? 7.352 -8.997 -22.175 1.00 73.25 124 TRP A N 1
ATOM 896 C CA . TRP A 1 124 ? 6.600 -9.800 -21.194 1.00 73.25 124 TRP A CA 1
ATOM 897 C C . TRP A 1 124 ? 5.315 -10.327 -21.836 1.00 73.25 124 TRP A C 1
ATOM 899 O O . TRP A 1 124 ? 4.525 -9.561 -22.392 1.00 73.25 124 TRP A O 1
ATOM 909 N N . SER A 1 125 ? 5.085 -11.638 -21.748 1.00 82.06 125 SER A N 1
ATOM 910 C CA . SER A 1 125 ? 3.847 -12.208 -22.275 1.00 82.06 125 SER A CA 1
ATOM 911 C C . SER A 1 125 ? 2.649 -11.635 -21.510 1.00 82.06 125 SER A C 1
ATOM 913 O O . SER A 1 125 ? 2.704 -11.429 -20.293 1.00 82.06 125 SER A O 1
ATOM 915 N N . ALA A 1 126 ? 1.526 -11.428 -22.201 1.00 81.81 126 ALA A N 1
ATOM 916 C CA . ALA A 1 126 ? 0.292 -10.962 -21.564 1.00 81.81 126 ALA A CA 1
ATOM 917 C C . ALA A 1 126 ? -0.137 -11.869 -20.392 1.00 81.81 126 ALA A C 1
ATOM 919 O O . ALA A 1 126 ? -0.716 -11.393 -19.416 1.00 81.81 126 ALA A O 1
ATOM 920 N N . ALA A 1 127 ? 0.185 -13.166 -20.467 1.00 81.62 127 ALA A N 1
ATOM 921 C CA . ALA A 1 127 ? -0.038 -14.119 -19.388 1.00 81.62 127 ALA A CA 1
ATOM 922 C C . ALA A 1 127 ? 0.786 -13.773 -18.139 1.00 81.62 127 ALA A C 1
ATOM 924 O O . ALA A 1 127 ? 0.215 -13.674 -17.057 1.00 81.62 127 ALA A O 1
ATOM 925 N N . GLN A 1 128 ? 2.092 -13.524 -18.279 1.00 81.62 128 GLN A N 1
ATOM 926 C CA . GLN A 1 128 ? 2.960 -13.155 -17.154 1.00 81.62 128 GLN A CA 1
ATOM 927 C C . GLN A 1 128 ? 2.476 -11.884 -16.457 1.00 81.62 128 GLN A C 1
ATOM 929 O O . GLN A 1 128 ? 2.361 -11.873 -15.235 1.00 81.62 128 GLN A O 1
ATOM 934 N N . VAL A 1 129 ? 2.110 -10.849 -17.220 1.00 80.75 129 VAL A N 1
ATOM 935 C CA . VAL A 1 129 ? 1.580 -9.600 -16.649 1.00 80.75 129 VAL A CA 1
ATOM 936 C C . VAL A 1 129 ? 0.309 -9.868 -15.839 1.00 80.75 129 VAL A C 1
ATOM 938 O O . VAL A 1 129 ? 0.201 -9.427 -14.695 1.00 80.75 129 VAL A O 1
ATOM 941 N N . ARG A 1 130 ? -0.638 -10.639 -16.391 1.00 84.06 130 ARG A N 1
ATOM 942 C CA . ARG A 1 130 ? -1.874 -11.009 -15.681 1.00 84.06 130 ARG A CA 1
ATOM 943 C C . ARG A 1 130 ? -1.590 -11.821 -14.420 1.00 84.06 130 ARG A C 1
ATOM 945 O O . ARG A 1 130 ? -2.198 -11.541 -13.393 1.00 84.06 130 ARG A O 1
ATOM 952 N N . PHE A 1 131 ? -0.665 -12.780 -14.471 1.00 84.44 131 PHE A N 1
ATOM 953 C CA . PHE A 1 131 ? -0.288 -13.578 -13.303 1.00 84.44 131 PHE A CA 1
ATOM 954 C C . PHE A 1 131 ? 0.350 -12.728 -12.210 1.00 84.44 131 PHE A C 1
ATOM 956 O O . PHE A 1 131 ? -0.028 -12.863 -11.051 1.00 84.44 131 PHE A O 1
ATOM 963 N N . THR A 1 132 ? 1.266 -11.823 -12.555 1.00 77.44 132 THR A N 1
ATOM 964 C CA . THR A 1 132 ? 1.892 -10.928 -11.575 1.00 77.44 132 THR A CA 1
ATOM 965 C C . THR A 1 132 ? 0.869 -9.992 -10.937 1.00 77.44 132 THR A C 1
ATOM 967 O O . THR A 1 132 ? 0.909 -9.790 -9.725 1.00 77.44 132 THR A O 1
ATOM 970 N N . LEU A 1 133 ? -0.077 -9.469 -11.721 1.00 80.94 133 LEU A N 1
ATOM 971 C CA . LEU A 1 133 ? -1.168 -8.638 -11.207 1.00 80.94 133 LEU A CA 1
ATOM 972 C C . LEU A 1 133 ? -2.122 -9.410 -10.296 1.00 80.94 133 LEU A C 1
ATOM 974 O O . LEU A 1 133 ? -2.496 -8.922 -9.234 1.00 80.94 133 LEU A O 1
ATOM 978 N N . ALA A 1 134 ? -2.516 -10.617 -10.701 1.00 85.25 134 ALA A N 1
ATOM 979 C CA . ALA A 1 134 ? -3.386 -11.461 -9.896 1.00 85.25 134 ALA A CA 1
ATOM 980 C C . ALA A 1 134 ? -2.693 -11.867 -8.588 1.00 85.25 134 ALA A C 1
ATOM 982 O O . ALA A 1 134 ? -3.286 -11.762 -7.517 1.00 85.25 134 ALA A O 1
ATOM 983 N N . ALA A 1 135 ? -1.419 -12.264 -8.659 1.00 82.19 135 ALA A N 1
ATOM 984 C CA . ALA A 1 135 ? -0.632 -12.639 -7.492 1.00 82.19 135 ALA A CA 1
ATOM 985 C C . ALA A 1 135 ? -0.472 -11.470 -6.511 1.00 82.19 135 ALA A C 1
ATOM 987 O O . ALA A 1 135 ? -0.657 -11.662 -5.310 1.00 82.19 135 ALA A O 1
ATOM 988 N N . SER A 1 136 ? -0.184 -10.257 -6.995 1.00 76.88 136 SER A N 1
ATOM 989 C CA . SER A 1 136 ? -0.052 -9.082 -6.126 1.00 76.88 136 SER A CA 1
ATOM 990 C C . SER A 1 136 ? -1.384 -8.676 -5.492 1.00 76.88 136 SER A C 1
ATOM 992 O O . SER A 1 136 ? -1.414 -8.379 -4.297 1.00 76.88 136 SER A O 1
ATOM 994 N N . ALA A 1 137 ? -2.491 -8.740 -6.238 1.00 81.25 137 ALA A N 1
ATOM 995 C CA . ALA A 1 137 ? -3.824 -8.481 -5.701 1.00 81.25 137 ALA A CA 1
ATOM 996 C C . ALA A 1 137 ? -4.204 -9.489 -4.602 1.00 81.25 137 ALA A C 1
ATOM 998 O O . ALA A 1 137 ? -4.651 -9.086 -3.527 1.00 81.25 137 ALA A O 1
ATOM 999 N N . VAL A 1 138 ? -3.969 -10.786 -4.832 1.00 85.50 138 VAL A N 1
ATOM 1000 C CA . VAL A 1 138 ? -4.212 -11.845 -3.836 1.00 85.50 138 VAL A CA 1
ATOM 1001 C C . VAL A 1 138 ? -3.353 -11.630 -2.591 1.00 85.50 138 VAL A C 1
ATOM 1003 O O . VAL A 1 138 ? -3.866 -11.721 -1.477 1.00 85.50 138 VAL A O 1
ATOM 1006 N N . LEU A 1 139 ? -2.070 -11.298 -2.762 1.00 80.62 139 LEU A N 1
ATOM 1007 C CA . LEU A 1 139 ? -1.166 -11.038 -1.643 1.00 80.62 139 LEU A CA 1
ATOM 1008 C C . LEU A 1 139 ? -1.643 -9.844 -0.802 1.00 80.62 139 LEU A C 1
ATOM 1010 O O . LEU A 1 139 ? -1.651 -9.922 0.425 1.00 80.62 139 LEU A O 1
ATOM 1014 N N . LEU A 1 140 ? -2.087 -8.760 -1.445 1.00 80.69 140 LEU A N 1
ATOM 1015 C CA . LEU A 1 140 ? -2.574 -7.567 -0.751 1.00 80.69 140 LEU A CA 1
ATOM 1016 C C . LEU A 1 140 ? -3.863 -7.855 0.035 1.00 80.69 140 LEU A C 1
ATOM 1018 O O . LEU A 1 140 ? -3.985 -7.469 1.199 1.00 80.69 140 LEU A O 1
ATOM 1022 N N . VAL A 1 141 ? -4.791 -8.608 -0.562 1.00 84.50 141 VAL A N 1
ATOM 1023 C CA . VAL A 1 141 ? -6.008 -9.086 0.113 1.00 84.50 141 VAL A CA 1
ATOM 1024 C C . VAL A 1 141 ? -5.665 -9.978 1.308 1.00 84.50 141 VAL A C 1
ATOM 1026 O O . VAL A 1 141 ? -6.249 -9.809 2.379 1.00 84.50 141 VAL A O 1
ATOM 1029 N N . ALA A 1 142 ? -4.696 -10.885 1.162 1.00 84.31 142 ALA A N 1
ATOM 1030 C CA . ALA A 1 142 ? -4.250 -11.758 2.244 1.00 84.31 142 ALA A CA 1
ATOM 1031 C C . ALA A 1 142 ? -3.630 -10.966 3.407 1.00 84.31 142 ALA A C 1
ATOM 1033 O O . ALA A 1 142 ? -3.925 -11.260 4.566 1.00 84.31 142 ALA A O 1
ATOM 1034 N N . VAL A 1 143 ? -2.833 -9.932 3.116 1.00 81.50 143 VAL A N 1
ATOM 1035 C CA . VAL A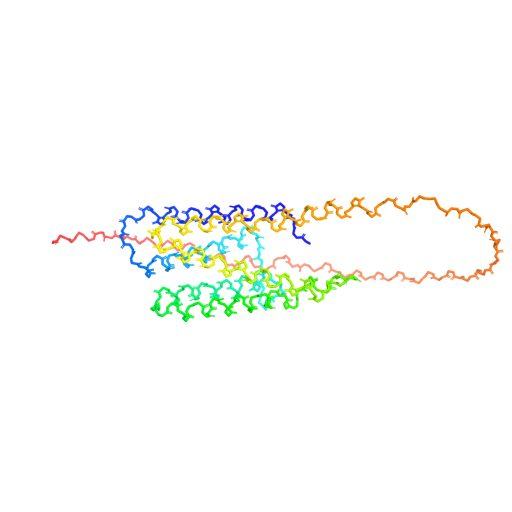 1 143 ? -2.263 -9.037 4.138 1.00 81.50 143 VAL A CA 1
ATOM 1036 C C . VAL A 1 143 ? -3.367 -8.299 4.894 1.00 81.50 143 VAL A C 1
ATOM 1038 O O . VAL A 1 143 ? -3.351 -8.292 6.125 1.00 81.50 143 VAL A O 1
ATOM 1041 N N . TRP A 1 144 ? -4.364 -7.738 4.201 1.00 84.75 144 TRP A N 1
ATOM 1042 C CA . TRP A 1 144 ? -5.498 -7.090 4.872 1.00 84.75 144 TRP A CA 1
ATOM 1043 C C . TRP A 1 144 ? -6.341 -8.061 5.691 1.00 84.75 144 TRP A C 1
ATOM 1045 O O . TRP A 1 144 ? -6.780 -7.716 6.788 1.00 84.75 144 TRP A O 1
ATOM 1055 N N . TRP A 1 145 ? -6.558 -9.275 5.184 1.00 87.19 145 TRP A N 1
ATOM 1056 C CA . TRP A 1 145 ? -7.278 -10.312 5.915 1.00 87.19 145 TRP A CA 1
ATOM 1057 C C . TRP A 1 145 ? -6.553 -10.693 7.205 1.00 87.19 145 TRP A C 1
ATOM 1059 O O . TRP A 1 145 ? -7.166 -10.746 8.272 1.00 87.19 145 TRP A O 1
ATOM 1069 N N . LEU A 1 146 ? -5.241 -10.911 7.112 1.00 82.94 146 LEU A N 1
ATOM 1070 C CA . LEU A 1 146 ? -4.393 -11.230 8.252 1.00 82.94 146 LEU A CA 1
ATOM 1071 C C . LEU A 1 146 ? -4.369 -10.077 9.260 1.00 82.94 146 LEU A C 1
ATOM 1073 O O . LEU A 1 146 ? -4.484 -10.316 10.460 1.00 82.94 146 LEU A O 1
ATOM 1077 N N . HIS A 1 147 ? -4.288 -8.835 8.781 1.00 80.31 147 HIS A N 1
ATOM 1078 C CA . HIS A 1 147 ? -4.354 -7.645 9.622 1.00 80.31 147 HIS A CA 1
ATOM 1079 C C . HIS A 1 147 ? -5.683 -7.558 10.380 1.00 80.31 147 HIS A C 1
ATOM 1081 O O . HIS A 1 147 ? -5.671 -7.376 11.593 1.00 80.31 147 HIS A O 1
ATOM 1087 N N . ALA A 1 148 ? -6.818 -7.766 9.702 1.00 83.44 148 ALA A N 1
ATOM 1088 C CA . ALA A 1 148 ? -8.133 -7.791 10.344 1.00 83.44 148 ALA A CA 1
ATOM 1089 C C . ALA A 1 148 ? -8.226 -8.909 11.398 1.00 83.44 148 ALA A C 1
ATOM 1091 O O . ALA A 1 148 ? -8.574 -8.653 12.547 1.00 83.44 148 ALA A O 1
ATOM 1092 N N . ARG A 1 149 ? -7.806 -10.132 11.043 1.00 86.06 149 ARG A N 1
ATOM 1093 C CA . ARG A 1 149 ? -7.776 -11.288 11.955 1.00 86.06 149 ARG A CA 1
ATOM 1094 C C . ARG A 1 149 ? -6.929 -11.040 13.201 1.00 86.06 149 ARG A C 1
ATOM 1096 O O . ARG A 1 149 ? -7.296 -11.492 14.284 1.00 86.06 149 ARG A O 1
ATOM 1103 N N . LEU A 1 150 ? -5.779 -10.390 13.047 1.00 78.19 150 LEU A N 1
ATOM 1104 C CA . LEU A 1 150 ? -4.883 -10.110 14.162 1.00 78.19 150 LEU A CA 1
ATOM 1105 C C . LEU A 1 150 ? -5.390 -8.935 15.015 1.00 78.19 150 LEU A C 1
ATOM 1107 O O . LEU A 1 150 ? -5.299 -9.007 16.240 1.00 78.19 150 LEU A O 1
ATOM 1111 N N . ALA A 1 151 ? -5.995 -7.916 14.395 1.00 75.31 151 ALA A N 1
ATOM 1112 C CA . ALA A 1 151 ? -6.628 -6.805 15.103 1.00 75.31 151 ALA A CA 1
ATOM 1113 C C . ALA A 1 151 ? -7.785 -7.278 16.001 1.00 75.31 151 ALA A C 1
ATOM 1115 O O . ALA A 1 151 ? -7.906 -6.804 17.130 1.00 75.31 151 ALA A O 1
ATOM 1116 N N . ASP A 1 152 ? -8.566 -8.262 15.542 1.00 83.12 152 ASP A N 1
ATOM 1117 C CA . ASP A 1 152 ? -9.651 -8.870 16.325 1.00 83.12 152 ASP A CA 1
ATOM 1118 C C . ASP A 1 152 ? -9.134 -9.698 17.517 1.00 83.12 152 ASP A C 1
ATOM 1120 O O . ASP A 1 152 ? -9.813 -9.835 18.533 1.00 83.12 152 ASP A O 1
ATOM 1124 N N . ARG A 1 153 ? -7.934 -10.285 17.399 1.00 84.31 153 ARG A N 1
ATOM 1125 C CA . ARG A 1 153 ? -7.356 -11.187 18.411 1.00 84.31 153 ARG A CA 1
ATOM 1126 C C . ARG A 1 153 ? -6.622 -10.445 19.527 1.00 84.31 153 ARG A C 1
ATOM 1128 O O . ARG A 1 153 ? -6.622 -10.926 20.658 1.00 84.31 153 ARG A O 1
ATOM 1135 N N . SER A 1 154 ? -5.957 -9.333 19.223 1.00 77.44 154 SER A N 1
ATOM 1136 C CA . SER A 1 154 ? -5.110 -8.623 20.189 1.00 77.44 154 SER A CA 1
ATOM 1137 C C . SER A 1 154 ? -4.963 -7.133 19.843 1.00 77.44 154 SER A C 1
ATOM 1139 O O . SER A 1 154 ? -3.997 -6.736 19.180 1.00 77.44 154 SER A O 1
ATOM 1141 N N . PRO A 1 155 ? -5.882 -6.271 20.322 1.00 67.81 155 PRO A N 1
ATOM 1142 C CA . PRO A 1 155 ? -5.819 -4.835 20.068 1.00 67.81 155 PRO A CA 1
ATOM 1143 C C . PRO A 1 155 ? -4.565 -4.228 20.722 1.00 67.81 155 PRO A C 1
ATOM 1145 O O . PRO A 1 155 ? -4.505 -4.055 21.936 1.00 67.81 155 PRO A O 1
ATOM 1148 N N . GLY A 1 156 ? -3.538 -3.927 19.917 1.00 65.81 156 GLY A N 1
ATOM 1149 C CA . GLY A 1 156 ? -2.364 -3.140 20.327 1.00 65.81 156 GLY A CA 1
ATOM 1150 C C . GLY A 1 156 ? -1.005 -3.671 19.860 1.00 65.81 156 GLY A C 1
ATOM 1151 O O . GLY A 1 156 ? -0.202 -2.901 19.345 1.00 65.81 156 GLY A O 1
ATOM 1152 N N . ILE A 1 157 ? -0.735 -4.974 20.001 1.00 68.75 157 ILE A N 1
ATOM 1153 C CA . ILE A 1 157 ? 0.594 -5.560 19.693 1.00 68.75 157 ILE A CA 1
ATOM 1154 C C . ILE A 1 157 ? 0.649 -6.104 18.258 1.00 68.75 157 ILE A C 1
ATOM 1156 O O . ILE A 1 157 ? 1.686 -6.070 17.594 1.00 68.75 157 ILE A O 1
ATOM 1160 N N . SER A 1 158 ? -0.487 -6.584 17.754 1.00 64.94 158 SER A N 1
ATOM 1161 C CA . SER A 1 158 ? -0.587 -7.239 16.451 1.00 64.94 158 SER A CA 1
ATOM 1162 C C . SER A 1 158 ? -0.222 -6.314 15.281 1.00 64.94 158 SER A C 1
ATOM 1164 O O . SER A 1 158 ? 0.400 -6.760 14.319 1.00 64.94 158 SER A O 1
ATOM 1166 N N . THR A 1 159 ? -0.598 -5.038 15.350 1.00 65.62 159 THR A N 1
ATOM 1167 C CA . THR A 1 159 ? -0.387 -4.050 14.281 1.00 65.62 159 THR A CA 1
ATOM 1168 C C . THR A 1 159 ? 1.097 -3.831 14.014 1.00 65.62 159 THR A C 1
ATOM 1170 O O . THR A 1 159 ? 1.522 -3.762 12.863 1.00 65.62 159 THR A O 1
ATOM 1173 N N . VAL A 1 160 ? 1.906 -3.811 15.072 1.00 65.62 160 VAL A N 1
ATOM 1174 C CA . VAL A 1 160 ? 3.364 -3.658 14.995 1.00 65.62 160 VAL A CA 1
ATOM 1175 C C . VAL A 1 160 ? 4.011 -4.842 14.286 1.00 65.62 160 VAL A C 1
ATOM 1177 O O . VAL A 1 160 ? 4.866 -4.654 13.423 1.00 65.62 160 VAL A O 1
ATOM 1180 N N . LEU A 1 161 ? 3.566 -6.055 14.622 1.00 68.19 161 LEU A N 1
ATOM 1181 C CA . LEU A 1 161 ? 4.035 -7.294 14.004 1.00 68.19 161 LEU A CA 1
ATOM 1182 C C . LEU A 1 161 ? 3.671 -7.374 12.521 1.00 68.19 161 LEU A C 1
ATOM 1184 O O . LEU A 1 161 ? 4.469 -7.851 11.720 1.00 68.19 161 LEU A O 1
ATOM 1188 N N . VAL A 1 162 ? 2.489 -6.891 12.136 1.00 68.69 162 VAL A N 1
ATOM 1189 C CA . VAL A 1 162 ? 2.091 -6.873 10.723 1.00 68.69 162 VAL A CA 1
ATOM 1190 C C . VAL A 1 162 ? 2.920 -5.861 9.940 1.00 68.69 162 VAL A C 1
ATOM 1192 O O . VAL A 1 162 ? 3.423 -6.200 8.873 1.00 68.69 162 VAL A O 1
ATOM 1195 N N . VAL A 1 163 ? 3.127 -4.648 10.463 1.00 66.69 163 VAL A N 1
ATOM 1196 C CA . VAL A 1 163 ? 3.949 -3.631 9.782 1.00 66.69 163 VAL A CA 1
ATOM 1197 C C . VAL A 1 163 ? 5.399 -4.097 9.639 1.00 66.69 163 VAL A C 1
ATOM 1199 O O . VAL A 1 163 ? 5.994 -3.931 8.571 1.00 66.69 163 VAL A O 1
ATOM 1202 N N . SER A 1 164 ? 5.966 -4.728 10.672 1.00 65.00 164 SER A N 1
ATOM 1203 C CA . SER A 1 164 ? 7.323 -5.274 10.593 1.00 65.00 164 SER A CA 1
ATOM 1204 C C . SER A 1 164 ? 7.407 -6.444 9.609 1.00 65.00 164 SER A C 1
ATOM 1206 O O . SER A 1 164 ? 8.310 -6.465 8.773 1.00 65.00 164 SER A O 1
ATOM 1208 N N . ALA A 1 165 ? 6.430 -7.356 9.610 1.00 67.88 165 ALA A N 1
ATOM 1209 C CA . ALA A 1 165 ? 6.369 -8.465 8.660 1.00 67.88 165 ALA A CA 1
ATOM 1210 C C . ALA A 1 165 ? 6.218 -7.988 7.206 1.00 67.88 165 ALA A C 1
ATOM 1212 O O . ALA A 1 165 ? 6.908 -8.495 6.323 1.00 67.88 165 ALA A O 1
ATOM 1213 N N . VAL A 1 166 ? 5.373 -6.984 6.948 1.00 68.94 166 VAL A N 1
ATOM 1214 C CA . VAL A 1 166 ? 5.190 -6.400 5.607 1.00 68.94 166 VAL A CA 1
ATOM 1215 C C . VAL A 1 166 ? 6.465 -5.699 5.133 1.00 68.94 166 VAL A C 1
ATOM 1217 O O . VAL A 1 166 ? 6.849 -5.851 3.973 1.00 68.94 166 VAL A O 1
ATOM 1220 N N . SER A 1 167 ? 7.170 -5.004 6.029 1.00 65.31 167 SER A N 1
ATOM 1221 C CA . SER A 1 167 ? 8.456 -4.365 5.714 1.00 65.31 167 SER A CA 1
ATOM 1222 C C . SER A 1 167 ? 9.523 -5.393 5.318 1.00 65.31 167 SER A C 1
ATOM 1224 O O . SER A 1 167 ? 10.252 -5.190 4.348 1.00 65.31 167 SER A O 1
ATOM 1226 N N . VAL A 1 168 ? 9.580 -6.534 6.016 1.00 63.09 168 VAL A N 1
ATOM 1227 C CA . VAL A 1 168 ? 10.499 -7.638 5.685 1.00 63.09 168 VAL A CA 1
ATOM 1228 C C . VAL A 1 168 ? 10.091 -8.324 4.377 1.00 63.09 168 VAL A C 1
ATOM 1230 O O . VAL A 1 168 ? 10.940 -8.583 3.524 1.00 63.09 168 VAL A O 1
ATOM 1233 N N . ALA A 1 169 ? 8.796 -8.568 4.170 1.00 64.44 169 ALA A N 1
ATOM 1234 C CA . ALA A 1 169 ? 8.285 -9.180 2.944 1.00 64.44 169 ALA A CA 1
ATOM 1235 C C . ALA A 1 169 ? 8.539 -8.303 1.705 1.00 64.44 169 ALA A C 1
ATOM 1237 O O . ALA A 1 169 ? 8.839 -8.829 0.634 1.00 64.44 169 ALA A O 1
ATOM 1238 N N . GLY A 1 170 ? 8.506 -6.974 1.852 1.00 61.72 170 GLY A N 1
ATOM 1239 C CA . GLY A 1 170 ? 8.843 -6.020 0.792 1.00 61.72 170 GLY A CA 1
ATOM 1240 C C . GLY A 1 170 ? 10.297 -6.096 0.303 1.00 61.72 170 GLY A C 1
ATOM 1241 O O . GLY A 1 170 ? 10.582 -5.675 -0.818 1.00 61.72 170 GLY A O 1
ATOM 1242 N N . ALA A 1 171 ? 11.215 -6.675 1.086 1.00 60.16 171 ALA A N 1
ATOM 1243 C CA . ALA A 1 171 ? 12.598 -6.917 0.665 1.00 60.16 171 ALA A CA 1
ATOM 1244 C C . ALA A 1 171 ? 12.752 -8.182 -0.209 1.00 60.16 171 ALA A C 1
ATOM 1246 O O . ALA A 1 171 ? 13.716 -8.309 -0.969 1.00 60.16 171 ALA A O 1
ATOM 1247 N N . TRP A 1 172 ? 11.792 -9.111 -0.147 1.00 59.69 172 TRP A N 1
ATOM 1248 C CA . TRP A 1 172 ? 11.867 -10.411 -0.823 1.00 59.69 172 TRP A CA 1
ATOM 1249 C C . TRP A 1 172 ? 11.892 -10.324 -2.360 1.00 59.69 172 TRP A C 1
ATOM 1251 O O . TRP A 1 172 ? 12.719 -11.008 -2.969 1.00 59.69 172 TRP A O 1
ATOM 1261 N N . PRO A 1 173 ? 11.089 -9.470 -3.031 1.00 61.22 173 PRO A N 1
ATOM 1262 C CA . PRO A 1 173 ? 11.125 -9.345 -4.489 1.00 61.22 173 PRO A CA 1
ATOM 1263 C C . PRO A 1 173 ? 12.513 -8.971 -5.029 1.00 61.22 173 PRO A C 1
ATOM 1265 O O . PRO A 1 173 ? 12.884 -9.404 -6.119 1.00 61.22 173 PRO A O 1
ATOM 1268 N N . TYR A 1 174 ? 13.316 -8.236 -4.254 1.00 62.06 174 TYR A N 1
ATOM 1269 C CA . TYR A 1 174 ? 14.687 -7.874 -4.625 1.00 62.06 174 TYR A CA 1
ATOM 1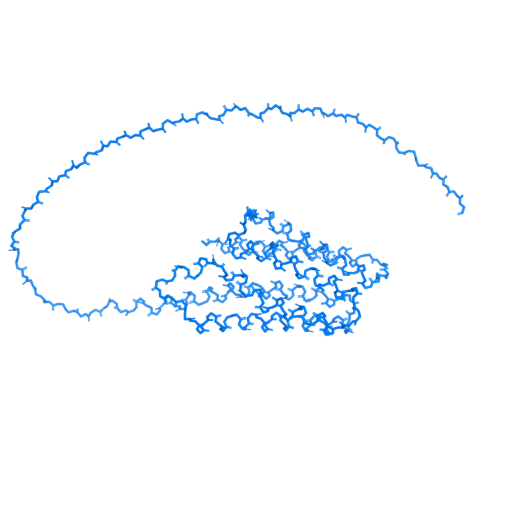270 C C . TYR A 1 174 ? 15.649 -9.055 -4.495 1.00 62.06 174 TYR A C 1
ATOM 1272 O O . TYR A 1 174 ? 16.444 -9.303 -5.403 1.00 62.06 174 TYR A O 1
ATOM 1280 N N . ALA A 1 175 ? 15.540 -9.828 -3.410 1.00 59.72 175 ALA A N 1
ATOM 1281 C CA . ALA A 1 175 ? 16.299 -11.066 -3.249 1.00 59.72 175 ALA A CA 1
ATOM 1282 C C . ALA A 1 175 ? 15.956 -12.074 -4.360 1.00 59.72 175 ALA A C 1
ATOM 1284 O O . ALA A 1 175 ? 16.848 -12.703 -4.933 1.00 59.72 175 ALA A O 1
ATOM 1285 N N . PHE A 1 176 ? 14.674 -12.165 -4.726 1.00 65.12 176 PHE A N 1
ATOM 1286 C CA . PHE A 1 176 ? 14.206 -13.026 -5.807 1.00 65.12 176 PHE A CA 1
ATOM 1287 C C . PHE A 1 176 ? 14.716 -12.555 -7.176 1.00 65.12 176 PHE A C 1
ATOM 1289 O O . PHE A 1 176 ? 15.278 -13.351 -7.926 1.00 65.12 176 PHE A O 1
ATOM 1296 N N . GLY A 1 177 ? 14.619 -11.256 -7.481 1.00 61.81 177 GLY A N 1
ATOM 1297 C CA . GLY A 1 177 ? 15.148 -10.679 -8.722 1.00 61.81 177 GLY A CA 1
ATOM 1298 C C . GLY A 1 177 ? 16.663 -10.866 -8.875 1.00 61.81 177 GLY A C 1
ATOM 1299 O O . GLY A 1 177 ? 17.143 -11.170 -9.970 1.00 61.81 177 GLY A O 1
ATOM 1300 N N . LEU A 1 178 ? 17.418 -10.768 -7.776 1.00 63.22 178 LEU A N 1
ATOM 1301 C CA . LEU A 1 178 ? 18.854 -11.065 -7.753 1.00 63.22 178 LEU A CA 1
ATOM 1302 C C . LEU A 1 178 ? 19.141 -12.553 -7.999 1.00 63.22 178 LEU A C 1
ATOM 1304 O O . LEU A 1 178 ? 20.046 -12.871 -8.773 1.00 63.22 178 LEU A O 1
ATOM 1308 N N . CYS A 1 179 ? 18.358 -13.463 -7.411 1.00 67.06 179 CYS A N 1
ATOM 1309 C CA . CYS A 1 179 ? 18.502 -14.905 -7.643 1.00 67.06 179 CYS A CA 1
ATOM 1310 C C . CYS A 1 179 ? 18.185 -15.296 -9.094 1.00 67.06 179 CYS A C 1
ATOM 1312 O O . CYS A 1 179 ? 18.941 -16.055 -9.706 1.00 67.06 179 CYS A O 1
ATOM 1314 N N . VAL A 1 180 ? 17.118 -14.740 -9.678 1.00 65.38 180 VAL A N 1
ATOM 1315 C CA . VAL A 1 180 ? 16.731 -14.995 -11.078 1.00 65.38 180 VAL A CA 1
ATOM 1316 C C . VAL A 1 180 ? 17.781 -14.451 -12.048 1.00 65.38 180 VAL A C 1
ATOM 1318 O O . VAL A 1 180 ? 18.178 -15.146 -12.982 1.00 65.38 180 VAL A O 1
ATOM 1321 N N . ARG A 1 181 ? 18.317 -13.246 -11.809 1.00 69.44 181 ARG A N 1
ATOM 1322 C CA . ARG A 1 181 ? 19.396 -12.694 -12.648 1.00 69.44 181 ARG A CA 1
ATOM 1323 C C . ARG A 1 181 ? 20.676 -13.534 -12.557 1.00 69.44 181 ARG A C 1
ATOM 1325 O O . ARG A 1 181 ? 21.346 -13.727 -13.570 1.00 69.44 181 ARG A O 1
ATOM 1332 N N . ARG A 1 182 ? 21.009 -14.053 -11.369 1.00 69.44 182 ARG A N 1
ATOM 1333 C CA . ARG A 1 182 ? 22.221 -14.862 -11.154 1.00 69.44 182 ARG A CA 1
ATOM 1334 C C . ARG A 1 182 ? 22.124 -16.255 -11.781 1.00 69.44 182 ARG A C 1
ATOM 1336 O O . ARG A 1 182 ? 23.127 -16.760 -12.271 1.00 69.44 182 ARG A O 1
ATOM 1343 N N . THR A 1 183 ? 20.932 -16.846 -11.811 1.00 69.25 183 THR A N 1
ATOM 1344 C CA . THR A 1 183 ? 20.689 -18.162 -12.429 1.00 69.25 183 THR A CA 1
ATOM 1345 C C . THR A 1 183 ? 20.514 -18.075 -13.949 1.00 69.25 183 THR A C 1
ATOM 1347 O O . THR A 1 183 ? 21.022 -18.934 -14.665 1.00 69.25 183 THR A O 1
ATOM 1350 N N . GLY A 1 184 ? 19.900 -17.006 -14.468 1.00 56.47 184 GLY A N 1
ATOM 1351 C CA . GLY A 1 184 ? 19.721 -16.803 -15.913 1.00 56.47 184 GLY A CA 1
ATOM 1352 C C . GLY A 1 184 ? 21.009 -16.476 -16.684 1.00 56.47 184 GLY A C 1
ATOM 1353 O O . GLY A 1 184 ? 21.126 -16.827 -17.856 1.00 56.47 184 GLY A O 1
ATOM 1354 N N . GLY A 1 185 ? 22.001 -15.847 -16.040 1.00 54.59 185 GLY A N 1
ATOM 1355 C CA . GLY A 1 185 ? 23.272 -15.479 -16.683 1.00 54.59 185 GLY A CA 1
ATOM 1356 C C . GLY A 1 185 ? 24.235 -16.648 -16.926 1.00 54.59 185 GLY A C 1
ATOM 1357 O O . GLY A 1 185 ? 25.052 -16.583 -17.840 1.00 54.59 185 GLY A O 1
ATOM 1358 N N . ALA A 1 186 ? 24.130 -17.733 -16.153 1.00 57.34 186 ALA A N 1
ATOM 1359 C CA . ALA A 1 186 ? 25.026 -18.885 -16.282 1.00 57.34 186 ALA A CA 1
ATOM 1360 C C . ALA A 1 186 ? 24.638 -19.834 -17.435 1.00 57.34 186 ALA A C 1
ATOM 1362 O O . ALA A 1 186 ? 25.489 -20.558 -17.943 1.00 57.34 186 ALA A O 1
ATOM 1363 N N . ALA A 1 187 ? 23.378 -19.818 -17.884 1.00 54.91 187 ALA A N 1
ATOM 1364 C CA . ALA A 1 187 ? 22.877 -20.771 -18.878 1.00 54.91 187 ALA A CA 1
ATOM 1365 C C . ALA A 1 187 ? 23.076 -20.332 -20.345 1.00 54.91 187 ALA A C 1
ATOM 1367 O O . ALA A 1 187 ? 23.029 -21.171 -21.241 1.00 54.91 187 ALA A O 1
ATOM 1368 N N . VAL A 1 188 ? 23.323 -19.043 -20.618 1.00 57.72 188 VAL A N 1
ATOM 1369 C CA . VAL A 1 188 ? 23.388 -18.509 -22.000 1.00 57.72 188 VAL A CA 1
ATOM 1370 C C . VAL A 1 188 ? 24.826 -18.385 -22.540 1.00 57.72 188 VAL A C 1
ATOM 1372 O O . VAL A 1 188 ? 25.026 -18.260 -23.743 1.00 57.72 188 VAL A O 1
ATOM 1375 N N . GLY A 1 189 ? 25.854 -18.507 -21.692 1.00 55.16 189 GLY A N 1
ATOM 1376 C CA . GLY A 1 189 ? 27.264 -18.379 -22.103 1.00 55.16 189 GLY A CA 1
ATOM 1377 C C . GLY A 1 189 ? 27.931 -19.644 -22.670 1.00 55.16 189 GLY A C 1
ATOM 1378 O O . GLY A 1 189 ? 29.085 -19.582 -23.080 1.00 55.16 189 GLY A O 1
ATOM 1379 N N . GLY A 1 190 ? 27.251 -20.795 -22.693 1.00 53.06 190 GLY A N 1
ATOM 1380 C CA . GLY A 1 190 ? 27.885 -22.103 -22.933 1.00 53.06 190 GLY A CA 1
ATOM 1381 C C . GLY A 1 190 ? 27.930 -22.620 -24.378 1.00 53.06 190 GLY A C 1
ATOM 1382 O O . GLY A 1 190 ? 28.327 -23.765 -24.580 1.00 53.06 190 GLY A O 1
ATOM 1383 N N . ARG A 1 191 ? 27.511 -21.848 -25.392 1.00 57.09 191 ARG A N 1
ATOM 1384 C CA . ARG A 1 191 ? 27.476 -22.310 -26.800 1.00 57.09 191 ARG A CA 1
ATOM 1385 C C . ARG A 1 191 ? 28.107 -21.332 -27.796 1.00 57.09 191 ARG A C 1
ATOM 1387 O O . ARG A 1 191 ? 27.578 -21.097 -28.872 1.00 57.09 191 ARG A O 1
ATOM 1394 N N . SER A 1 192 ? 29.289 -20.823 -27.466 1.00 57.50 192 SER A N 1
ATOM 1395 C CA . SER A 1 192 ? 30.236 -20.314 -28.469 1.00 57.50 192 SER A CA 1
ATOM 1396 C C . SER A 1 192 ? 31.452 -21.231 -28.503 1.00 57.50 192 SER A C 1
ATOM 1398 O O . SER A 1 192 ? 32.540 -20.875 -28.068 1.00 57.50 192 SER A O 1
ATOM 1400 N N . GLY A 1 193 ? 31.234 -22.461 -28.963 1.00 58.62 193 GLY A N 1
ATOM 1401 C CA . GLY A 1 193 ? 32.270 -23.475 -29.088 1.00 58.62 193 GLY A CA 1
ATOM 1402 C C . GLY A 1 193 ? 31.954 -24.428 -30.232 1.00 58.62 193 GLY A C 1
ATOM 1403 O O . GLY A 1 193 ? 31.126 -25.318 -30.086 1.00 58.62 193 GLY A O 1
ATOM 1404 N N . CYS A 1 194 ? 32.668 -24.230 -31.340 1.00 56.78 194 CYS A N 1
ATOM 1405 C CA . CYS A 1 194 ? 32.976 -25.231 -32.363 1.00 56.78 194 CYS A CA 1
ATOM 1406 C C . CYS A 1 194 ? 31.853 -25.654 -33.329 1.00 56.78 194 CYS A C 1
ATOM 1408 O O . CYS A 1 194 ? 31.279 -26.735 -33.244 1.00 56.78 194 CYS A O 1
ATOM 1410 N N . THR A 1 195 ? 31.663 -24.861 -34.381 1.00 57.97 195 THR A N 1
ATOM 1411 C CA . THR A 1 195 ? 31.372 -25.396 -35.725 1.00 57.97 195 THR A CA 1
ATOM 1412 C C . THR A 1 195 ? 32.062 -24.460 -36.719 1.00 57.97 195 THR A C 1
ATOM 1414 O O . THR A 1 195 ? 31.612 -23.348 -36.951 1.00 57.97 195 THR A O 1
ATOM 1417 N N . GLY A 1 196 ? 33.336 -24.719 -37.026 1.00 53.50 196 GLY A N 1
ATOM 1418 C CA . GLY A 1 196 ? 33.711 -25.360 -38.294 1.00 53.50 196 GLY A CA 1
ATOM 1419 C C . GLY A 1 196 ? 33.780 -24.299 -39.402 1.00 53.50 196 GLY A C 1
ATOM 1420 O O . GLY A 1 196 ? 32.758 -23.886 -39.920 1.00 53.50 196 GLY A O 1
ATOM 1421 N N . HIS A 1 197 ? 34.917 -23.637 -39.622 1.00 52.12 197 HIS A N 1
ATOM 1422 C CA . HIS A 1 197 ? 35.973 -24.037 -40.566 1.00 52.12 197 HIS A CA 1
ATOM 1423 C C . HIS A 1 197 ? 35.483 -24.266 -42.017 1.00 52.12 197 HIS A C 1
ATOM 1425 O O . HIS A 1 197 ? 34.717 -25.191 -42.261 1.00 52.12 197 HIS A O 1
ATOM 1431 N N . ARG A 1 198 ? 36.084 -23.501 -42.957 1.00 46.16 198 ARG A N 1
ATOM 1432 C CA . ARG A 1 198 ? 35.986 -23.484 -44.449 1.00 46.16 198 ARG A CA 1
ATOM 1433 C C . ARG A 1 198 ? 35.030 -22.414 -44.999 1.00 46.16 198 ARG A C 1
ATOM 1435 O O . ARG A 1 198 ? 33.894 -22.335 -44.579 1.00 46.16 198 ARG A O 1
ATOM 1442 N N . THR A 1 199 ? 35.409 -21.542 -45.932 1.00 55.22 199 THR A N 1
ATOM 1443 C CA . THR A 1 199 ? 36.537 -21.536 -46.880 1.00 55.22 199 THR A CA 1
ATOM 1444 C C . THR A 1 199 ? 36.767 -20.102 -47.351 1.00 55.22 199 THR A C 1
ATOM 1446 O O . THR A 1 199 ? 35.812 -19.360 -47.570 1.00 55.22 199 THR A O 1
ATOM 1449 N N . ALA A 1 200 ? 38.035 -19.738 -47.527 1.00 54.34 200 ALA A N 1
ATOM 1450 C CA . ALA A 1 200 ? 38.462 -18.499 -48.155 1.00 54.34 200 ALA A CA 1
ATOM 1451 C C . ALA A 1 200 ? 37.803 -18.312 -49.535 1.00 54.34 200 ALA A C 1
ATOM 1453 O O . ALA A 1 200 ? 37.816 -19.222 -50.364 1.00 54.34 200 ALA A O 1
ATOM 1454 N N . ARG A 1 201 ? 37.285 -17.109 -49.800 1.00 48.62 201 ARG A N 1
ATOM 1455 C CA . ARG A 1 201 ? 37.099 -16.595 -51.160 1.00 48.62 201 ARG A CA 1
ATOM 1456 C C . ARG A 1 201 ? 37.828 -15.258 -51.278 1.00 48.62 201 ARG A C 1
ATOM 1458 O O . ARG A 1 201 ? 37.813 -14.483 -50.321 1.00 48.62 201 ARG A O 1
ATOM 1465 N N . PRO A 1 202 ? 38.504 -15.017 -52.409 1.00 56.84 202 PRO A N 1
ATOM 1466 C CA . PRO A 1 202 ? 39.431 -13.917 -52.549 1.00 56.84 202 PRO A CA 1
ATOM 1467 C C . PRO A 1 202 ? 38.704 -12.592 -52.764 1.00 56.84 202 PRO A C 1
ATOM 1469 O O . PRO A 1 202 ? 37.578 -12.534 -53.260 1.00 56.84 202 PRO A O 1
ATOM 1472 N N . GLN A 1 203 ? 39.435 -11.546 -52.388 1.00 55.69 203 GLN A N 1
ATOM 1473 C CA . GLN A 1 203 ? 39.282 -10.161 -52.805 1.00 55.69 203 GLN A CA 1
ATOM 1474 C C . GLN A 1 203 ? 38.713 -10.036 -54.221 1.00 55.69 203 GLN A C 1
ATOM 1476 O O . GLN A 1 203 ? 39.292 -10.551 -55.176 1.00 55.69 203 GLN A O 1
ATOM 1481 N N . ASN A 1 204 ? 37.655 -9.244 -54.371 1.00 52.69 204 ASN A N 1
ATOM 1482 C CA . ASN A 1 204 ? 37.526 -8.454 -55.582 1.00 52.69 204 ASN A CA 1
ATOM 1483 C C . ASN A 1 204 ? 37.046 -7.049 -55.228 1.00 52.69 204 ASN A C 1
ATOM 1485 O O . ASN A 1 204 ? 36.110 -6.864 -54.447 1.00 52.69 204 ASN A O 1
ATOM 1489 N N . GLY A 1 205 ? 37.804 -6.077 -55.718 1.00 52.91 205 GLY A N 1
ATOM 1490 C CA . GLY A 1 205 ? 37.774 -4.702 -55.269 1.00 52.91 205 GLY A CA 1
ATOM 1491 C C . GLY A 1 205 ? 36.485 -3.977 -55.624 1.00 52.91 205 GLY A C 1
ATOM 1492 O O . GLY A 1 205 ? 35.898 -4.164 -56.684 1.00 52.91 205 GLY A O 1
ATOM 1493 N N . ASN A 1 206 ? 36.107 -3.055 -54.748 1.00 52.56 206 ASN A N 1
ATOM 1494 C CA . ASN A 1 206 ? 35.632 -1.764 -55.211 1.00 52.56 206 ASN A CA 1
ATOM 1495 C C . ASN A 1 206 ? 35.924 -0.712 -54.147 1.00 52.56 206 ASN A C 1
ATOM 1497 O O . ASN A 1 206 ? 35.192 -0.527 -53.176 1.00 52.56 206 ASN A O 1
ATOM 1501 N N . ALA A 1 207 ? 37.045 -0.029 -54.361 1.00 53.66 207 ALA A N 1
ATOM 1502 C CA . ALA A 1 207 ? 37.354 1.239 -53.742 1.00 53.66 207 ALA A CA 1
ATOM 1503 C C . ALA A 1 207 ? 36.250 2.244 -54.098 1.00 53.66 207 ALA A C 1
ATOM 1505 O O . ALA A 1 207 ? 36.137 2.677 -55.243 1.00 53.66 207 ALA A O 1
ATOM 1506 N N . ARG A 1 208 ? 35.446 2.648 -53.113 1.00 52.91 208 ARG A N 1
ATOM 1507 C CA . ARG A 1 208 ? 34.707 3.912 -53.173 1.00 52.91 208 ARG A CA 1
ATOM 1508 C C . ARG A 1 208 ? 34.929 4.696 -51.890 1.00 52.91 208 ARG A C 1
ATOM 1510 O O . ARG A 1 208 ? 34.242 4.527 -50.896 1.00 52.91 208 ARG A O 1
ATOM 1517 N N . SER A 1 209 ? 35.939 5.553 -52.009 1.00 53.97 209 SER A N 1
ATOM 1518 C CA . SER A 1 209 ? 35.919 6.964 -51.629 1.00 53.97 209 SER A CA 1
ATOM 1519 C C . SER A 1 209 ? 35.560 7.303 -50.181 1.00 53.97 209 SER A C 1
ATOM 1521 O O . SER A 1 209 ? 34.405 7.459 -49.794 1.00 53.97 209 SER A O 1
ATOM 1523 N N . CYS A 1 210 ? 36.625 7.564 -49.425 1.00 49.06 210 CYS A N 1
ATOM 1524 C CA . CYS A 1 210 ? 36.642 8.476 -48.295 1.00 49.06 210 CYS A CA 1
ATOM 1525 C C . CYS A 1 210 ? 35.981 9.817 -48.657 1.00 49.06 210 CYS A C 1
ATOM 1527 O O . CYS A 1 210 ? 36.423 10.498 -49.584 1.00 49.06 210 CYS A O 1
ATOM 1529 N N . ARG A 1 211 ? 35.014 10.260 -47.848 1.00 50.97 211 ARG A N 1
ATOM 1530 C CA . ARG A 1 211 ? 34.693 11.685 -47.714 1.00 50.97 211 ARG A CA 1
ATOM 1531 C C . ARG A 1 211 ? 34.704 12.063 -46.228 1.00 50.97 211 ARG A C 1
ATOM 1533 O O . ARG A 1 211 ? 33.759 11.730 -45.516 1.00 50.97 211 ARG A O 1
ATOM 1540 N N . PRO A 1 212 ? 35.761 12.733 -45.731 1.00 51.38 212 PRO A 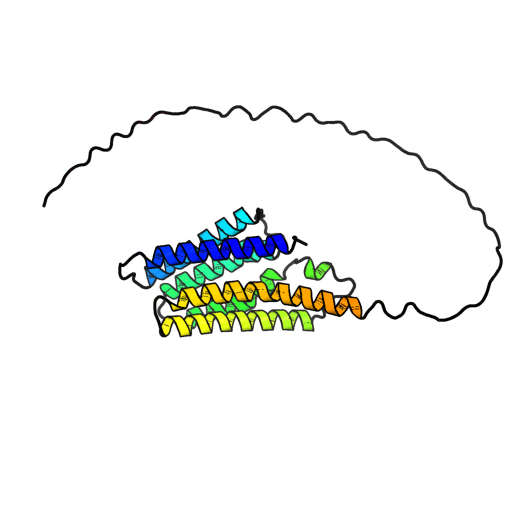N 1
ATOM 1541 C CA . PRO A 1 212 ? 35.786 13.269 -44.378 1.00 51.38 212 PRO A CA 1
ATOM 1542 C C . PRO A 1 212 ? 35.003 14.588 -44.371 1.00 51.38 212 PRO A C 1
ATOM 1544 O O . PRO A 1 212 ? 35.504 15.647 -44.743 1.00 51.38 212 PRO A O 1
ATOM 1547 N N . GLY A 1 213 ? 33.726 14.508 -44.003 1.00 51.19 213 GLY A N 1
ATOM 1548 C CA . GLY A 1 213 ? 32.813 15.645 -43.918 1.00 51.19 213 GLY A CA 1
ATOM 1549 C C . GLY A 1 213 ? 32.870 16.343 -42.564 1.00 51.19 213 GLY A C 1
ATOM 1550 O O . GLY A 1 213 ? 32.011 16.129 -41.724 1.00 51.19 213 GLY A O 1
ATOM 1551 N N . ASN A 1 214 ? 33.893 17.177 -42.403 1.00 50.56 214 ASN A N 1
ATOM 1552 C CA . ASN A 1 214 ? 33.878 18.462 -41.703 1.00 50.56 214 ASN A CA 1
ATOM 1553 C C . ASN A 1 214 ? 33.335 18.538 -40.254 1.00 50.56 214 ASN A C 1
ATOM 1555 O O . ASN A 1 214 ? 32.141 18.689 -39.994 1.00 50.56 214 ASN A O 1
ATOM 1559 N N . ARG A 1 215 ? 34.289 18.609 -39.314 1.00 53.53 215 ARG A N 1
ATOM 1560 C CA . ARG A 1 215 ? 34.145 19.262 -38.006 1.00 53.53 215 ARG A CA 1
ATOM 1561 C C . ARG A 1 215 ? 33.614 20.682 -38.190 1.00 53.53 215 ARG A C 1
ATOM 1563 O O . ARG A 1 215 ? 34.310 21.536 -38.723 1.00 53.53 215 ARG A O 1
ATOM 1570 N N . SER A 1 216 ? 32.452 20.978 -37.625 1.00 57.66 216 SER A N 1
ATOM 1571 C CA . SER A 1 216 ? 32.111 22.347 -37.243 1.00 57.66 216 SER A CA 1
ATOM 1572 C C . SER A 1 216 ? 31.936 22.404 -35.736 1.00 57.66 216 SER A C 1
ATOM 1574 O O . SER A 1 216 ? 30.926 21.987 -35.176 1.00 57.66 216 SER A O 1
ATOM 1576 N N . HIS A 1 217 ? 32.991 22.913 -35.103 1.00 50.75 217 HIS A N 1
ATOM 1577 C CA . HIS A 1 217 ? 32.979 23.486 -33.770 1.00 50.75 217 HIS A CA 1
ATOM 1578 C C . HIS A 1 217 ? 31.760 24.402 -33.608 1.00 50.75 217 HIS A C 1
ATOM 1580 O O . HIS A 1 217 ? 31.663 25.435 -34.269 1.00 50.75 217 HIS A O 1
ATOM 1586 N N . ARG A 1 218 ? 30.878 24.087 -32.661 1.00 51.34 218 ARG A N 1
ATOM 1587 C CA . ARG A 1 218 ? 30.059 25.110 -32.010 1.00 51.34 218 ARG A CA 1
ATOM 1588 C C . ARG A 1 218 ? 30.271 25.027 -30.510 1.00 51.34 218 ARG A C 1
ATOM 1590 O O . ARG A 1 218 ? 29.544 24.376 -29.774 1.00 51.34 218 ARG A O 1
ATOM 1597 N N . SER A 1 219 ? 31.344 25.704 -30.114 1.00 52.62 219 SER A N 1
ATOM 1598 C CA . SER A 1 219 ? 31.537 26.258 -28.783 1.00 52.62 219 SER A CA 1
ATOM 1599 C C . SER A 1 219 ? 30.347 27.168 -28.472 1.00 52.62 219 SER A C 1
ATOM 1601 O O . SER A 1 219 ? 30.264 28.293 -28.967 1.00 52.62 219 SER A O 1
ATOM 1603 N N . LEU A 1 220 ? 29.388 26.662 -27.701 1.00 55.81 220 LEU A N 1
ATOM 1604 C CA . LEU A 1 220 ? 28.387 27.484 -27.036 1.00 55.81 220 LEU A CA 1
ATOM 1605 C C . LEU A 1 220 ? 28.807 27.626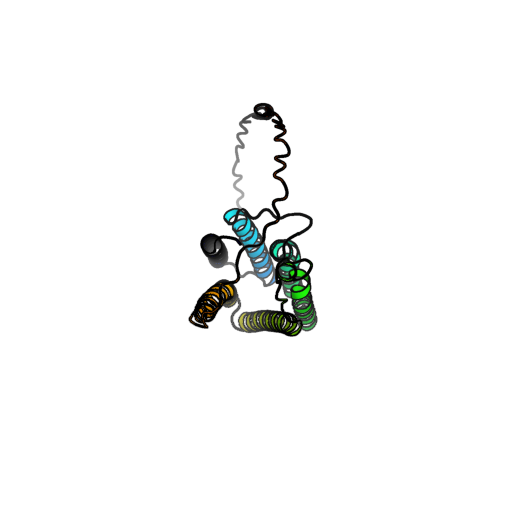 -25.578 1.00 55.81 220 LEU A C 1
ATOM 1607 O O . LEU A 1 220 ? 28.511 26.796 -24.728 1.00 55.81 220 LEU A O 1
ATOM 1611 N N . ARG A 1 221 ? 29.604 28.680 -25.392 1.00 50.19 221 ARG A N 1
ATOM 1612 C CA . ARG A 1 221 ? 29.602 29.629 -24.278 1.00 50.19 221 ARG A CA 1
ATOM 1613 C C . ARG A 1 221 ? 29.135 29.076 -22.933 1.00 50.19 221 ARG A C 1
ATOM 1615 O O . ARG A 1 221 ? 27.947 28.906 -22.683 1.00 50.19 221 ARG A O 1
ATOM 1622 N N . HIS A 1 222 ? 30.116 28.985 -22.039 1.00 53.12 222 HIS A N 1
ATOM 1623 C CA . HIS A 1 222 ? 30.001 29.433 -20.657 1.00 53.12 222 HIS A CA 1
ATOM 1624 C C . HIS A 1 222 ? 28.952 30.546 -20.509 1.00 53.12 222 HIS A C 1
ATOM 1626 O O . HIS A 1 222 ? 29.198 31.689 -20.893 1.00 53.12 222 HIS A O 1
ATOM 1632 N N . SER A 1 223 ? 27.801 30.202 -19.938 1.00 49.78 223 SER A N 1
ATOM 1633 C CA . SER A 1 223 ? 26.947 31.169 -19.263 1.00 49.78 223 SER A CA 1
ATOM 1634 C C . SER A 1 223 ? 27.313 31.145 -17.789 1.00 49.78 223 SER A C 1
ATOM 1636 O O . SER A 1 223 ? 26.982 30.213 -17.056 1.00 49.78 223 SER A O 1
ATOM 1638 N N . ASP A 1 224 ? 28.029 32.194 -17.397 1.00 52.78 224 ASP A N 1
ATOM 1639 C CA . ASP A 1 224 ? 27.967 32.787 -16.070 1.00 52.78 224 ASP A CA 1
ATOM 1640 C C . ASP A 1 224 ? 26.522 32.789 -15.551 1.00 52.78 224 ASP A C 1
ATOM 1642 O O . ASP A 1 224 ? 25.653 33.482 -16.077 1.00 52.78 224 ASP A O 1
ATOM 1646 N N . ALA A 1 225 ? 26.276 32.023 -14.494 1.00 51.44 225 ALA A N 1
ATOM 1647 C CA . ALA A 1 225 ? 25.133 32.200 -13.604 1.00 51.44 225 ALA A CA 1
ATOM 1648 C C . ALA A 1 225 ? 25.574 31.961 -12.151 1.00 51.44 225 ALA A C 1
ATOM 1650 O O . ALA A 1 225 ? 24.907 31.305 -11.355 1.00 51.44 225 ALA A O 1
ATOM 1651 N N . GLY A 1 226 ? 26.754 32.485 -11.809 1.00 46.56 226 GLY A N 1
ATOM 1652 C CA . GLY A 1 226 ? 27.151 32.758 -10.436 1.00 46.56 226 GLY A CA 1
ATOM 1653 C C . GLY A 1 226 ? 26.847 34.220 -10.113 1.00 46.56 226 GLY A C 1
ATOM 1654 O O . GLY A 1 226 ? 27.366 35.101 -10.788 1.00 46.56 226 GLY A O 1
ATOM 1655 N N . ARG A 1 227 ? 26.079 34.450 -9.036 1.00 49.84 227 ARG A N 1
ATOM 1656 C CA . ARG A 1 227 ? 25.552 35.735 -8.513 1.00 49.84 227 ARG A CA 1
ATOM 1657 C C . ARG A 1 227 ? 24.195 36.134 -9.087 1.00 49.84 227 ARG A C 1
ATOM 1659 O O . ARG A 1 227 ? 24.151 36.846 -10.067 1.00 49.84 227 ARG A O 1
ATOM 1666 N N . VAL A 1 228 ? 23.116 35.742 -8.409 1.00 50.09 228 VAL A N 1
ATOM 1667 C CA . VAL A 1 228 ? 22.041 36.614 -7.872 1.00 50.09 228 VAL A CA 1
ATOM 1668 C C . VAL A 1 228 ? 21.066 35.691 -7.139 1.00 50.09 228 VAL A C 1
ATOM 1670 O O . VAL A 1 228 ? 20.099 35.257 -7.731 1.00 50.09 228 VAL A O 1
ATOM 1673 N N . LEU A 1 229 ? 21.345 35.328 -5.882 1.00 49.41 229 LEU A N 1
ATOM 1674 C CA . LEU A 1 229 ? 20.326 34.980 -4.861 1.00 49.41 229 LEU A CA 1
ATOM 1675 C C . LEU A 1 229 ? 20.988 34.727 -3.491 1.00 49.41 229 LEU A C 1
ATOM 1677 O O . LEU A 1 229 ? 20.618 33.853 -2.717 1.00 49.41 229 LEU A O 1
ATOM 1681 N N . ARG A 1 230 ? 21.999 35.540 -3.167 1.00 48.16 230 ARG A N 1
ATOM 1682 C CA . ARG A 1 230 ? 22.544 35.673 -1.812 1.00 48.16 230 ARG A CA 1
ATOM 1683 C C . ARG A 1 230 ? 22.109 37.038 -1.270 1.00 48.16 230 ARG A C 1
ATOM 1685 O O . ARG A 1 230 ? 22.937 37.920 -1.081 1.00 48.16 230 ARG A O 1
ATOM 1692 N N . ARG A 1 231 ? 20.792 37.260 -1.156 1.00 48.56 231 ARG A N 1
ATOM 1693 C CA . ARG A 1 231 ? 20.216 38.464 -0.528 1.00 48.56 231 ARG A CA 1
ATOM 1694 C C . ARG A 1 231 ? 18.751 38.268 -0.102 1.00 48.56 231 ARG A C 1
ATOM 1696 O O . ARG A 1 231 ? 17.899 39.039 -0.503 1.00 48.56 231 ARG A O 1
ATOM 1703 N N . ILE A 1 232 ? 18.476 37.251 0.718 1.00 51.69 232 ILE A N 1
ATOM 1704 C CA . ILE A 1 232 ? 17.408 37.293 1.739 1.00 51.69 232 ILE A CA 1
ATOM 1705 C C . ILE A 1 232 ? 17.968 36.607 2.997 1.00 51.69 232 ILE A C 1
ATOM 1707 O O . ILE A 1 232 ? 17.504 35.571 3.450 1.00 51.69 232 ILE A O 1
ATOM 1711 N N . ALA A 1 233 ? 19.071 37.156 3.507 1.00 47.31 233 ALA A N 1
ATOM 1712 C CA . ALA A 1 233 ? 19.425 37.030 4.913 1.00 47.31 233 ALA A CA 1
ATOM 1713 C C . ALA A 1 233 ? 18.854 38.289 5.571 1.00 47.31 233 ALA A C 1
ATOM 1715 O O . ALA A 1 233 ? 19.489 39.342 5.565 1.00 47.31 233 ALA A O 1
ATOM 1716 N N . GLY A 1 234 ? 17.593 38.200 5.987 1.00 43.75 234 GLY A N 1
ATOM 1717 C CA . GLY A 1 234 ? 16.865 39.256 6.674 1.00 43.75 234 GLY A CA 1
ATOM 1718 C C . GLY A 1 234 ? 16.519 38.799 8.085 1.00 43.75 234 GLY A C 1
ATOM 1719 O O . GLY A 1 234 ? 15.668 37.937 8.243 1.00 43.75 234 GLY A O 1
ATOM 1720 N N . GLN A 1 235 ? 17.202 39.415 9.051 1.00 48.44 235 GLN A N 1
ATOM 1721 C CA . GLN A 1 235 ? 16.856 39.584 10.468 1.00 48.44 235 GLN A CA 1
ATOM 1722 C C . GLN A 1 235 ? 16.701 38.354 11.389 1.00 48.44 235 GLN A C 1
ATOM 1724 O O . GLN A 1 235 ? 15.673 37.680 11.363 1.00 48.44 235 GLN A O 1
ATOM 1729 N N . PRO A 1 236 ? 17.627 38.168 12.354 1.00 51.66 236 PRO A N 1
ATOM 1730 C CA . PRO A 1 236 ? 17.272 37.604 13.650 1.00 51.66 236 PRO A CA 1
ATOM 1731 C C . PRO A 1 236 ? 16.467 38.657 14.428 1.00 51.66 236 PRO A C 1
ATOM 1733 O O . PRO A 1 236 ? 17.006 39.656 14.898 1.00 51.66 236 PRO A O 1
ATOM 1736 N N . GLY A 1 237 ? 15.151 38.468 14.489 1.00 51.12 237 GLY A N 1
ATOM 1737 C CA . GLY A 1 237 ? 14.287 39.189 15.415 1.00 51.12 237 GLY A CA 1
ATOM 1738 C C . GLY A 1 237 ? 14.294 38.476 16.759 1.00 51.12 237 GLY A C 1
ATOM 1739 O O . GLY A 1 237 ? 13.615 37.464 16.918 1.00 51.12 237 GLY A O 1
ATOM 1740 N N . ASP A 1 238 ? 15.053 39.016 17.709 1.00 52.06 238 ASP A N 1
ATOM 1741 C CA . ASP A 1 238 ? 14.886 38.744 19.132 1.00 52.06 238 ASP A CA 1
ATOM 1742 C C . ASP A 1 238 ? 13.434 39.035 19.524 1.00 52.06 238 ASP A C 1
ATOM 1744 O O . ASP A 1 238 ? 12.976 40.176 19.528 1.00 52.06 238 ASP A O 1
ATOM 1748 N N . SER A 1 239 ? 12.682 37.986 19.833 1.00 58.22 239 SER A N 1
ATOM 1749 C CA . SER A 1 239 ? 11.391 38.089 20.506 1.00 58.22 239 SER A CA 1
ATOM 1750 C C . SER A 1 239 ? 11.453 37.205 21.736 1.00 58.22 239 SER A C 1
ATOM 1752 O O . SER A 1 239 ? 11.152 36.013 21.701 1.00 58.22 239 SER A O 1
ATOM 1754 N N . ALA A 1 240 ? 11.898 37.819 22.829 1.00 50.28 240 ALA A N 1
ATOM 1755 C CA . ALA A 1 240 ? 11.739 37.309 24.174 1.00 50.28 240 ALA A CA 1
ATOM 1756 C C . ALA A 1 240 ? 10.239 37.144 24.466 1.00 50.28 240 ALA A C 1
ATOM 1758 O O . ALA A 1 240 ? 9.530 38.118 24.712 1.00 50.28 240 ALA A O 1
ATOM 1759 N N . ILE A 1 241 ? 9.749 35.906 24.434 1.00 52.19 241 ILE A N 1
ATOM 1760 C CA . ILE A 1 241 ? 8.436 35.563 24.981 1.00 52.19 241 ILE A CA 1
ATOM 1761 C C . ILE A 1 241 ? 8.669 35.113 26.420 1.00 52.19 241 ILE A C 1
ATOM 1763 O O . ILE A 1 241 ? 9.044 33.975 26.693 1.00 52.19 241 ILE A O 1
ATOM 1767 N N . SER A 1 242 ? 8.477 36.058 27.337 1.00 51.84 242 SER A N 1
ATOM 1768 C CA . SER A 1 242 ? 8.347 35.795 28.766 1.00 51.84 242 SER A CA 1
ATOM 1769 C C . SER A 1 242 ? 7.016 35.074 28.993 1.00 51.84 242 SER A C 1
ATOM 1771 O O . SER A 1 242 ? 5.953 35.647 28.756 1.00 51.84 242 SER A O 1
ATOM 1773 N N . PHE A 1 243 ? 7.064 33.800 29.387 1.00 54.28 243 PHE A N 1
ATOM 1774 C CA . PHE A 1 243 ? 5.878 33.021 29.738 1.00 54.28 243 PHE A CA 1
ATOM 1775 C C . PHE A 1 243 ? 5.698 33.063 31.258 1.00 54.28 243 PHE A C 1
ATOM 1777 O O . PHE A 1 243 ? 6.355 32.341 32.008 1.00 54.28 243 PHE A O 1
ATOM 1784 N N . THR A 1 244 ? 4.822 33.950 31.720 1.00 57.38 244 THR A N 1
ATOM 1785 C CA . THR A 1 244 ? 4.356 34.017 33.105 1.00 57.38 244 THR A CA 1
ATOM 1786 C C . THR A 1 244 ? 3.452 32.816 33.383 1.00 57.38 244 THR A C 1
ATOM 1788 O O . THR A 1 244 ? 2.342 32.714 32.865 1.00 57.38 244 THR A O 1
ATOM 1791 N N . ALA A 1 245 ? 3.933 31.887 34.208 1.00 56.09 245 ALA A N 1
ATOM 1792 C CA . ALA A 1 245 ? 3.146 30.771 34.715 1.00 56.09 245 ALA A CA 1
ATOM 1793 C C . ALA A 1 245 ? 2.096 31.282 35.717 1.00 56.09 245 ALA A C 1
ATOM 1795 O O . ALA A 1 245 ? 2.414 31.626 36.856 1.00 56.09 245 ALA A O 1
ATOM 1796 N N . GLY A 1 246 ? 0.837 31.331 35.281 1.00 55.03 246 GLY A N 1
ATOM 1797 C CA . GLY A 1 246 ? -0.317 31.491 36.157 1.00 55.03 246 GLY A CA 1
ATOM 1798 C C . GLY A 1 246 ? -0.608 30.187 36.896 1.00 55.03 246 GLY A C 1
ATOM 1799 O O . GLY A 1 246 ? -1.058 29.212 36.298 1.00 55.03 246 GLY A O 1
ATOM 1800 N N . ARG A 1 247 ? -0.334 30.186 38.203 1.00 56.91 247 ARG A N 1
ATOM 1801 C CA . ARG A 1 247 ? -0.843 29.231 39.193 1.00 56.91 247 ARG A CA 1
ATOM 1802 C C . ARG A 1 247 ? -2.364 29.410 39.283 1.00 56.91 247 ARG A C 1
ATOM 1804 O O . ARG A 1 247 ? -2.820 30.517 39.556 1.00 56.91 247 ARG A O 1
ATOM 1811 N N . MET A 1 248 ? -3.131 28.346 39.063 1.00 54.97 248 MET A N 1
ATOM 1812 C CA . MET A 1 248 ? -4.561 28.327 39.363 1.00 54.97 248 MET A CA 1
ATOM 1813 C C . MET A 1 248 ? -4.851 27.074 40.184 1.00 54.97 248 MET A C 1
ATOM 1815 O O . MET A 1 248 ? -4.889 25.963 39.662 1.00 54.97 248 MET A O 1
ATOM 1819 N N . ASP A 1 249 ? -4.946 27.302 41.491 1.00 68.94 249 ASP A N 1
ATOM 1820 C CA . ASP A 1 249 ? -5.479 26.377 42.478 1.00 68.94 249 ASP A CA 1
ATOM 1821 C C . ASP A 1 249 ? -7.006 26.342 42.334 1.00 68.94 249 ASP A C 1
ATOM 1823 O O . ASP A 1 249 ? -7.636 27.405 42.320 1.00 68.94 249 ASP A O 1
ATOM 1827 N N . GLN A 1 250 ? -7.575 25.139 42.223 1.00 61.25 250 GLN A N 1
ATOM 1828 C CA . GLN A 1 250 ? -8.887 24.738 42.751 1.00 61.25 250 GLN A CA 1
ATOM 1829 C C . GLN A 1 250 ? -9.071 23.225 42.609 1.00 61.25 250 GLN A C 1
ATOM 1831 O O . GLN A 1 250 ? -8.814 22.698 41.503 1.00 61.25 250 GLN A O 1
#

pLDDT: mean 71.26, std 14.2, range [43.75, 94.5]

Sequence (250 aa):
MPDPVLFAKAMSAAGVACAALIAALLTWKKPAGALRTSVAHCLSLVLAMVVGCYVLSLTLHWPPQDGLDRLLLIVLPAVAAIELVAAATKPHWAVWLLRACLAAVAGRILLHNSSLLEGTATGWSAAQVRFTLAASAVLLVAVWWLHARLADRSPGISTVLVVSAVSVAGAWPYAFGLCVRRTGGAAVGGRSGCTGHRTARPQNGNARSCRPGNRSHRSLRHSDAGRVLRRIAGQPGDSAISFTAGRMDQ

Foldseek 3Di:
DPDVVLVVVLLVQLLVLLVVLLVVVVVPPDPDQLLRVLVSVLVSLVVSLVRSCVSSVPDQDVVHQALVSCCSVPLSVLVSVLSNVCSVDDPVVVSLVSQLVSLLCSLVSSPPNHCVQVPDPPGDDPVNSVVVSVVSSVVSSVLVVQLVVQCVVDPRPSNSVSVSVVSVVVCVVVVVVVVCVVVVVVPPPPPPDDDDDDDDDDDDDDDDDDDPPDDDDDPDDDDDPPDDDPPPPDDDDDDDDDDDDDDDDD

Secondary structure (DSSP, 8-state):
---HHHHHHHHHHHHHHHHHHHHHHHT--S---HHHHHHHHHHHHHHHHHHHHHHHT----SS--SHHHHIIIIIHHHHHHHHHHHHH-S-HHHHHHHHHHHHHHHHHHHHTT-HHHHS-TT---HHHHHHHHHHHHHHHHHHHHHHHHHHHH-TTTHHHHHHHHHHHHTTHHHHHHHHHHHHHHHHSSS-------------------------------------S----------------------